Protein AF-A0A4Y2VRK3-F1 (afdb_monomer)

Sequence (175 aa):
MAEDDFSAFPIIKSNKNLFRDIAHLWFTGWPDVGVPKDPSSLITFVQQCRPFINCNSGPSVVHCSTGTGRTGVFLALDICMREYDESRSIDILQVISQLRRDRGGAVQNKDQYILIHESWPYQRHMMRAIMPAITLSPRLPKESRSLEDRYTEEARKNWYGVHLAKITADVQPSS

Nearest PDB structures (foldseek):
  1rpm-assembly2_B  TM=9.066E-01  e=6.951E-08  Homo sapiens
  3qcc-assembly1_A  TM=9.555E-01  e=3.511E-07  Homo sapiens
  2hy3-assembly2_B  TM=9.675E-01  e=1.166E-06  Homo sapiens
  5awx-assembly1_A  TM=9.122E-01  e=8.635E-07  Homo sapiens
  3qce-assembly1_A  TM=9.092E-01  e=2.866E-06  Homo sapiens

Organism: Araneus ventricosus (NCBI:txid182803)

pLDDT: mean 71.61, std 23.19, range [27.88, 97.0]

Mean predicted aligned error: 13.83 Å

Structure (mmCIF, N/CA/C/O backbone):
data_AF-A0A4Y2VRK3-F1
#
_entry.id   AF-A0A4Y2VRK3-F1
#
loop_
_atom_site.group_PDB
_atom_site.id
_atom_site.type_symbol
_atom_site.label_atom_id
_atom_site.label_alt_id
_atom_site.label_comp_id
_atom_site.label_asym_id
_atom_site.label_entity_id
_atom_site.label_seq_id
_atom_site.pdbx_PDB_ins_code
_atom_site.Cartn_x
_atom_site.Cartn_y
_atom_site.Cartn_z
_atom_site.occupancy
_atom_site.B_iso_or_equiv
_atom_site.auth_seq_id
_atom_site.auth_comp_id
_atom_site.auth_asym_id
_atom_site.auth_atom_id
_atom_site.pdbx_PDB_model_num
ATOM 1 N N . MET A 1 1 ? 21.483 2.368 11.659 1.00 27.88 1 MET A N 1
ATOM 2 C CA . MET A 1 1 ? 20.637 3.339 12.375 1.00 27.88 1 MET A CA 1
ATOM 3 C C . MET A 1 1 ? 19.638 3.832 11.349 1.00 27.88 1 MET A C 1
ATOM 5 O O . MET A 1 1 ? 20.045 4.559 10.458 1.00 27.88 1 MET A O 1
ATOM 9 N N . ALA A 1 2 ? 18.4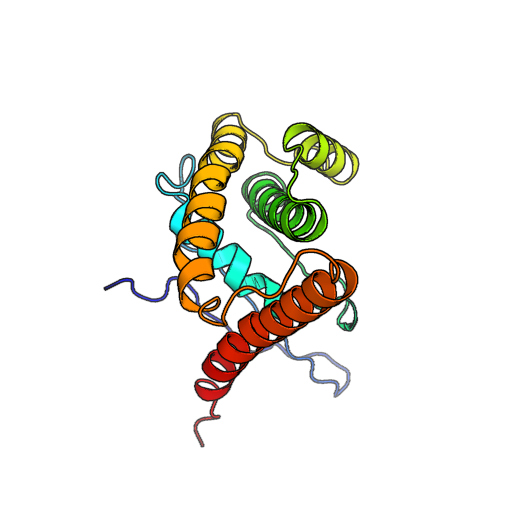26 3.279 11.351 1.00 34.94 2 ALA A N 1
ATOM 10 C CA . ALA A 1 2 ? 17.344 3.761 10.499 1.00 34.94 2 ALA A CA 1
ATOM 11 C C . ALA A 1 2 ? 16.660 4.866 11.301 1.00 34.94 2 ALA A C 1
ATOM 13 O O . ALA A 1 2 ? 16.086 4.571 12.346 1.00 34.94 2 ALA A O 1
ATOM 14 N N . GLU A 1 3 ? 16.864 6.118 10.901 1.00 38.72 3 GLU A N 1
ATOM 15 C CA . GLU A 1 3 ? 16.094 7.231 11.450 1.00 38.72 3 GLU A CA 1
ATOM 16 C C . GLU A 1 3 ? 14.633 7.052 11.025 1.00 38.72 3 GLU A C 1
ATOM 18 O O . GLU A 1 3 ? 14.354 6.656 9.891 1.00 38.72 3 GLU A O 1
ATOM 23 N N . ASP A 1 4 ? 13.718 7.253 11.970 1.00 42.69 4 ASP A N 1
ATOM 24 C CA . ASP A 1 4 ? 12.281 7.086 11.788 1.00 42.69 4 ASP A CA 1
ATOM 25 C C . ASP A 1 4 ? 11.761 8.009 10.673 1.00 42.69 4 ASP A C 1
ATOM 27 O O . ASP A 1 4 ? 11.663 9.224 10.829 1.00 42.69 4 ASP A O 1
ATOM 31 N N . ASP A 1 5 ? 11.412 7.416 9.530 1.00 46.41 5 ASP A N 1
ATOM 32 C CA . ASP A 1 5 ? 11.085 8.105 8.270 1.00 46.41 5 ASP A CA 1
ATOM 33 C C . ASP A 1 5 ? 9.647 8.685 8.242 1.00 46.41 5 ASP A C 1
ATOM 35 O O . ASP A 1 5 ? 9.023 8.809 7.187 1.00 46.41 5 ASP A O 1
ATOM 39 N N . PHE A 1 6 ? 9.063 8.995 9.408 1.00 47.44 6 PHE A N 1
ATOM 40 C CA . PHE A 1 6 ? 7.641 9.336 9.531 1.00 47.44 6 PHE A CA 1
ATOM 41 C C . PHE A 1 6 ? 7.393 10.441 10.553 1.00 47.44 6 PHE A C 1
ATOM 43 O O . PHE A 1 6 ? 7.769 10.342 11.716 1.00 47.44 6 PHE A O 1
ATOM 50 N N . SER A 1 7 ? 6.684 11.490 10.134 1.00 47.94 7 SER A N 1
ATOM 51 C CA . SER A 1 7 ? 6.206 12.550 11.028 1.00 47.94 7 SER A CA 1
ATOM 52 C C . SER A 1 7 ? 4.699 12.421 11.249 1.00 47.94 7 SER A C 1
ATOM 54 O O . SER A 1 7 ? 3.928 12.488 10.290 1.00 47.94 7 SER A O 1
ATOM 56 N N . ALA A 1 8 ? 4.282 12.260 12.507 1.00 44.31 8 ALA A N 1
ATOM 57 C CA . ALA A 1 8 ? 2.886 12.331 12.930 1.00 44.31 8 ALA A CA 1
ATOM 58 C C . ALA A 1 8 ? 2.572 13.749 13.434 1.00 44.31 8 ALA A C 1
ATOM 60 O O . ALA A 1 8 ? 3.237 14.246 14.340 1.00 44.31 8 ALA A O 1
ATOM 61 N N . PHE A 1 9 ? 1.564 14.408 12.858 1.00 48.53 9 PHE A N 1
ATOM 62 C CA . PHE A 1 9 ? 1.168 15.769 13.243 1.00 48.53 9 PHE A CA 1
ATOM 63 C C . PHE A 1 9 ? -0.223 15.778 13.907 1.00 48.53 9 PHE A C 1
ATOM 65 O O . PHE A 1 9 ? -1.167 15.277 13.291 1.00 48.53 9 PHE A O 1
ATOM 72 N N . PRO A 1 10 ? -0.390 16.350 15.120 1.00 41.62 10 PRO A N 1
ATOM 73 C CA . PRO A 1 10 ? -1.701 16.538 15.747 1.00 41.62 10 PRO A CA 1
ATOM 74 C C . PRO A 1 10 ? -2.505 17.725 15.154 1.00 41.62 10 PRO A C 1
ATOM 76 O O . PRO A 1 10 ? -1.988 18.569 14.428 1.00 41.62 10 PRO A O 1
ATOM 79 N N . ILE A 1 11 ? -3.810 17.743 15.448 1.00 56.50 11 ILE A N 1
ATOM 80 C CA . ILE A 1 11 ? -4.953 18.160 14.602 1.00 56.50 11 ILE A CA 1
ATOM 81 C C . ILE A 1 11 ? -5.247 19.671 14.452 1.00 56.50 11 ILE A C 1
ATOM 83 O O . ILE A 1 11 ? -5.015 20.475 15.350 1.00 56.50 11 ILE A O 1
ATOM 87 N N . ILE A 1 12 ? -5.915 20.012 13.331 1.00 53.81 12 ILE A N 1
ATOM 88 C CA . ILE A 1 12 ? -6.544 21.302 12.970 1.00 53.81 12 ILE A CA 1
ATOM 89 C C . ILE A 1 12 ? -8.050 21.370 13.356 1.00 53.81 12 ILE A C 1
ATOM 91 O O . ILE A 1 12 ? -8.825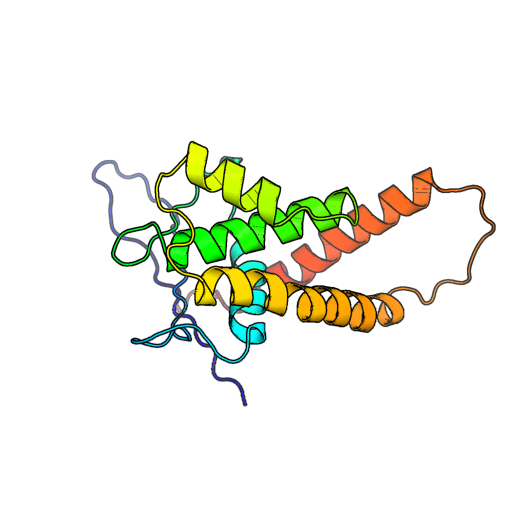 20.438 13.148 1.00 53.81 12 ILE A O 1
ATOM 95 N N . LYS A 1 13 ? -8.466 22.533 13.880 1.00 44.94 13 LYS A N 1
ATOM 96 C CA . LYS A 1 13 ? -9.767 22.898 14.496 1.00 44.94 13 LYS A CA 1
ATOM 97 C C . LYS A 1 13 ? -11.014 22.749 13.589 1.00 44.94 13 LYS A C 1
ATOM 99 O O . LYS A 1 13 ? -10.977 23.110 12.417 1.00 44.94 13 LYS A O 1
ATOM 104 N N . SER A 1 14 ? -12.161 22.348 14.167 1.00 46.50 14 SER A N 1
ATOM 105 C CA . SER A 1 14 ? -13.499 22.354 13.528 1.00 46.50 14 SER A CA 1
ATOM 106 C C . SER A 1 14 ? -14.495 23.265 14.271 1.00 46.50 14 SER A C 1
ATOM 108 O O . SER A 1 14 ? -14.465 23.366 15.496 1.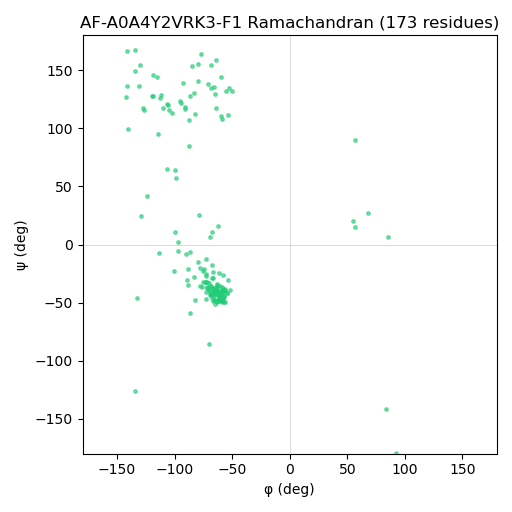00 46.50 14 SER A O 1
ATOM 110 N N . ASN A 1 15 ? -15.408 23.909 13.532 1.00 52.22 15 ASN A N 1
ATOM 111 C CA . ASN A 1 15 ? -16.310 25.000 13.959 1.00 52.22 15 ASN A CA 1
ATOM 112 C C . ASN A 1 15 ? -17.412 24.636 14.993 1.00 52.22 15 ASN A C 1
ATOM 114 O O . ASN A 1 15 ? -18.325 25.429 15.204 1.00 52.22 15 ASN A O 1
ATOM 118 N N . LYS A 1 16 ? -17.390 23.451 15.626 1.00 56.62 16 LYS A N 1
ATOM 119 C CA . LYS A 1 16 ? -18.508 22.949 16.463 1.00 56.62 16 LYS A CA 1
ATOM 120 C C . LYS A 1 16 ? -18.142 22.447 17.875 1.00 56.62 16 LYS A C 1
ATOM 122 O O . LYS A 1 16 ? -18.877 21.631 18.412 1.00 56.62 16 LYS A O 1
ATOM 127 N N . ASN A 1 17 ? -17.044 22.893 18.496 1.00 56.16 17 ASN A N 1
ATOM 128 C CA . ASN A 1 17 ? -16.586 22.380 19.813 1.00 56.16 17 ASN A CA 1
ATOM 129 C C . ASN A 1 17 ? -16.354 20.849 19.870 1.00 56.16 17 ASN A C 1
ATOM 131 O O . ASN A 1 17 ? -16.218 20.279 20.948 1.00 56.16 17 ASN A O 1
ATOM 135 N N . LEU A 1 18 ? -16.277 20.176 18.717 1.00 65.81 18 LEU A N 1
ATOM 136 C CA . LEU A 1 18 ? -15.949 18.757 18.616 1.00 65.81 18 LEU A CA 1
ATOM 137 C C . LEU A 1 18 ? -14.492 18.628 18.182 1.00 65.81 18 LEU A C 1
ATOM 139 O O . LEU A 1 18 ? -14.134 19.000 17.060 1.00 65.81 18 LEU A O 1
ATOM 143 N N . PHE A 1 19 ? -13.668 18.108 19.084 1.00 66.25 19 PHE A N 1
ATOM 144 C CA . PHE A 1 19 ? -12.305 17.686 18.790 1.00 66.25 19 PHE A CA 1
ATOM 145 C C . PHE A 1 19 ? -12.353 16.309 18.128 1.00 66.25 19 PHE A C 1
ATOM 147 O O . PHE A 1 19 ? -13.182 15.468 18.482 1.00 66.25 19 PHE A O 1
ATOM 154 N N . ARG A 1 20 ? -11.500 16.091 17.130 1.00 74.25 20 ARG A N 1
ATOM 155 C CA . ARG A 1 20 ? -11.292 14.773 16.530 1.00 74.25 20 ARG A CA 1
ATOM 156 C C . ARG A 1 20 ? -9.813 14.516 16.457 1.00 74.25 20 ARG A C 1
ATOM 158 O O . ARG A 1 20 ? -9.096 15.402 16.013 1.00 74.25 20 ARG A O 1
ATOM 165 N N . ASP A 1 21 ? -9.402 13.313 16.816 1.00 75.31 21 ASP A N 1
ATOM 166 C CA . ASP A 1 21 ? -8.018 12.916 16.645 1.00 75.31 21 ASP A CA 1
ATOM 167 C C . ASP A 1 21 ? -7.770 12.434 15.213 1.00 75.31 21 ASP A C 1
ATOM 169 O O . ASP A 1 21 ? -8.547 11.657 14.658 1.00 75.31 21 ASP A O 1
ATOM 173 N N . ILE A 1 22 ? -6.718 12.955 14.583 1.00 80.69 22 ILE A N 1
ATOM 174 C CA . ILE A 1 22 ? -6.317 12.659 13.208 1.00 80.69 22 ILE A CA 1
ATOM 175 C C . ILE A 1 22 ? -4.854 12.246 13.264 1.00 80.69 22 ILE A C 1
ATOM 177 O O . ILE A 1 22 ? -3.995 13.044 13.629 1.00 80.69 22 ILE A O 1
ATOM 181 N N . ALA A 1 23 ? -4.584 11.005 12.871 1.00 84.44 23 ALA A N 1
ATOM 182 C CA . ALA A 1 23 ? -3.234 10.529 12.625 1.00 84.44 23 ALA A CA 1
ATOM 183 C C . ALA A 1 23 ? -2.895 10.763 11.149 1.00 84.44 23 ALA A C 1
ATOM 185 O O . ALA A 1 23 ? -3.538 10.201 10.261 1.00 84.44 23 ALA A O 1
ATOM 186 N N . HIS A 1 24 ? -1.895 11.602 10.887 1.00 87.44 24 HIS A N 1
ATOM 187 C CA . HIS A 1 24 ? -1.344 11.796 9.550 1.00 87.44 24 HIS A CA 1
ATOM 188 C C . HIS A 1 24 ? 0.004 11.086 9.460 1.00 87.44 24 HIS A C 1
ATOM 190 O O . HIS A 1 24 ? 0.933 11.453 10.172 1.00 87.44 24 HIS A O 1
ATOM 196 N N . LEU A 1 25 ? 0.093 10.067 8.605 1.00 89.94 25 LEU A N 1
ATOM 197 C CA . LEU A 1 25 ? 1.305 9.282 8.395 1.00 89.94 25 LEU A CA 1
ATOM 198 C C . LEU A 1 25 ? 1.844 9.567 6.994 1.00 89.94 25 LEU A C 1
ATOM 200 O O . LEU A 1 25 ? 1.109 9.459 6.012 1.00 89.94 25 LEU A O 1
ATOM 204 N N . TRP A 1 26 ? 3.127 9.913 6.896 1.00 92.06 26 TRP A N 1
ATOM 205 C CA . TRP A 1 26 ? 3.747 10.325 5.638 1.00 92.06 26 TRP A CA 1
ATOM 206 C C . TRP A 1 26 ? 4.998 9.509 5.323 1.00 92.06 26 TRP A C 1
ATOM 208 O O . TRP A 1 26 ? 5.990 9.621 6.027 1.00 92.06 26 TRP A O 1
ATOM 218 N N . PHE A 1 27 ? 4.957 8.741 4.231 1.00 93.38 27 PHE A N 1
ATOM 219 C CA . PHE A 1 27 ? 6.116 8.021 3.703 1.00 93.38 27 PHE A CA 1
ATOM 220 C C . PHE A 1 27 ? 7.007 8.921 2.842 1.00 93.38 27 PHE A C 1
ATOM 222 O O . PHE A 1 27 ? 6.625 9.328 1.739 1.00 93.38 27 PHE A O 1
ATOM 229 N N . THR A 1 28 ? 8.205 9.194 3.349 1.00 91.81 28 THR A N 1
ATOM 230 C CA . THR A 1 28 ? 9.268 10.007 2.732 1.00 91.81 28 THR A CA 1
ATOM 231 C C . THR A 1 28 ? 10.204 9.191 1.841 1.00 91.81 28 THR A C 1
ATOM 233 O O . THR A 1 28 ? 10.796 9.741 0.917 1.00 91.81 28 THR A O 1
ATOM 236 N N . GLY A 1 29 ? 10.274 7.869 2.029 1.00 90.62 29 GLY A N 1
ATOM 237 C CA . GLY A 1 29 ? 11.156 6.969 1.276 1.00 90.62 29 GLY A CA 1
ATOM 238 C C . GLY A 1 29 ? 10.802 6.756 -0.206 1.00 90.62 29 GLY A C 1
ATOM 239 O O . GLY A 1 29 ? 11.401 5.902 -0.863 1.00 90.62 29 GLY A O 1
ATOM 240 N N . TRP A 1 30 ? 9.822 7.484 -0.759 1.00 93.25 30 TRP A N 1
ATOM 241 C CA . TRP A 1 30 ? 9.459 7.386 -2.176 1.00 93.25 30 TRP A CA 1
ATOM 242 C C . TRP A 1 30 ? 10.255 8.392 -3.025 1.00 93.25 30 TRP A C 1
ATOM 244 O O . TRP A 1 30 ? 10.049 9.594 -2.862 1.00 93.25 30 TRP A O 1
ATOM 254 N N . PRO A 1 31 ? 11.080 7.949 -3.996 1.00 92.56 31 PRO A N 1
ATOM 255 C CA . PRO A 1 31 ? 11.897 8.854 -4.805 1.00 92.56 31 PRO A CA 1
ATOM 256 C C . PRO A 1 31 ? 11.065 9.735 -5.751 1.00 92.56 31 PRO A C 1
ATOM 258 O O . PRO A 1 31 ? 9.985 9.353 -6.210 1.00 92.56 31 PRO A O 1
ATOM 261 N N . ASP A 1 32 ? 11.595 10.899 -6.126 1.00 85.44 32 ASP A N 1
ATOM 262 C CA . ASP A 1 32 ? 10.927 11.798 -7.081 1.00 85.44 32 ASP A CA 1
ATOM 263 C C . ASP A 1 32 ? 10.674 11.129 -8.437 1.00 85.44 32 ASP A C 1
ATOM 265 O O . ASP A 1 32 ? 9.617 11.314 -9.044 1.00 85.44 32 ASP A O 1
ATOM 269 N N . VAL A 1 33 ? 11.614 10.284 -8.873 1.00 86.69 33 VAL A N 1
ATOM 270 C CA . VAL A 1 33 ? 11.535 9.523 -10.121 1.00 86.69 33 VAL A CA 1
ATOM 271 C C . VAL A 1 33 ? 11.552 8.025 -9.822 1.00 86.69 33 VAL A C 1
ATOM 273 O O . VAL A 1 33 ? 12.449 7.520 -9.152 1.00 86.69 33 VAL A O 1
ATOM 276 N N . GLY A 1 34 ? 10.571 7.304 -10.369 1.00 91.19 34 GLY A N 1
ATOM 277 C CA . GLY A 1 34 ? 10.488 5.846 -10.284 1.00 91.19 34 GLY A CA 1
ATOM 278 C C . GLY A 1 34 ? 9.855 5.325 -8.990 1.00 91.19 34 GLY A C 1
ATOM 279 O O . GLY A 1 34 ? 8.846 5.852 -8.501 1.00 91.19 34 GLY A O 1
ATOM 280 N N . VAL A 1 35 ? 10.420 4.230 -8.482 1.00 94.12 35 VAL A N 1
ATOM 281 C CA . VAL A 1 35 ? 9.938 3.476 -7.318 1.00 94.12 35 VAL A CA 1
ATOM 282 C C . VAL A 1 35 ? 11.076 3.223 -6.319 1.00 94.12 35 VAL A C 1
ATOM 284 O O . VAL A 1 35 ? 12.240 3.216 -6.732 1.00 94.12 35 VAL A O 1
ATOM 287 N N . PRO A 1 36 ? 10.779 3.026 -5.019 1.00 92.44 36 PRO A N 1
ATOM 288 C CA . PRO A 1 36 ? 11.779 2.583 -4.048 1.00 92.44 36 PRO A CA 1
ATOM 289 C C . PRO A 1 36 ? 12.497 1.313 -4.523 1.00 92.44 36 PRO A C 1
ATOM 291 O O . PRO A 1 36 ? 11.849 0.382 -4.992 1.00 92.44 36 PRO A O 1
ATOM 294 N N . LYS A 1 37 ? 13.831 1.278 -4.405 1.00 85.94 37 LYS A N 1
ATOM 295 C CA . LYS A 1 37 ? 14.639 0.103 -4.788 1.00 85.94 37 LYS A CA 1
ATOM 296 C C . LYS A 1 37 ? 14.512 -1.052 -3.798 1.00 85.94 37 LYS A C 1
ATOM 298 O O . LYS A 1 37 ? 14.647 -2.203 -4.187 1.00 85.94 37 LYS A O 1
ATOM 303 N N . ASP A 1 38 ? 14.317 -0.724 -2.526 1.00 86.38 38 ASP A N 1
ATOM 304 C CA . ASP A 1 38 ? 14.085 -1.692 -1.463 1.00 86.38 38 ASP A CA 1
ATOM 305 C C . ASP A 1 38 ? 12.623 -1.576 -1.007 1.00 86.38 38 ASP A C 1
ATOM 307 O O . ASP A 1 38 ? 12.227 -0.512 -0.519 1.00 86.38 38 ASP A O 1
ATOM 311 N N . PRO A 1 39 ? 11.800 -2.628 -1.164 1.00 89.69 39 PRO A N 1
ATOM 312 C CA . PRO A 1 39 ? 10.407 -2.598 -0.731 1.00 89.69 39 PRO A CA 1
ATOM 313 C C . PRO A 1 39 ? 10.256 -2.655 0.797 1.00 89.69 39 PRO A C 1
ATOM 315 O O . PRO A 1 39 ? 9.164 -2.400 1.304 1.00 89.69 39 PRO A O 1
ATOM 318 N N . SER A 1 40 ? 11.316 -2.975 1.550 1.00 88.50 40 SER A N 1
ATOM 319 C CA . SER A 1 40 ? 11.246 -3.227 2.998 1.00 88.50 40 SER A CA 1
ATOM 320 C C . SER A 1 40 ? 10.716 -2.036 3.801 1.00 88.50 40 SER A C 1
ATOM 322 O O . SER A 1 40 ? 9.883 -2.217 4.694 1.00 88.50 40 SER A O 1
ATOM 324 N N . SER A 1 41 ? 11.144 -0.813 3.475 1.00 90.06 41 SER A N 1
ATOM 325 C CA . SER A 1 41 ? 10.668 0.404 4.149 1.00 90.06 41 SER A CA 1
ATOM 326 C C . SER A 1 41 ? 9.186 0.667 3.870 1.00 90.06 41 SER A C 1
ATOM 328 O O . SER A 1 41 ? 8.433 0.991 4.786 1.00 90.06 41 SER A O 1
ATOM 330 N N . LEU A 1 42 ? 8.737 0.444 2.631 1.00 92.06 42 LEU A N 1
ATOM 331 C CA . LEU A 1 42 ? 7.335 0.596 2.241 1.00 92.06 42 LEU A CA 1
ATOM 332 C C . LEU A 1 42 ? 6.442 -0.462 2.905 1.00 92.06 42 LEU A C 1
ATOM 334 O O . LEU A 1 42 ? 5.357 -0.140 3.381 1.00 92.06 42 LEU A O 1
ATOM 338 N N . ILE A 1 43 ? 6.898 -1.715 2.975 1.00 91.44 43 ILE A N 1
ATOM 339 C CA . ILE A 1 43 ? 6.196 -2.794 3.685 1.00 91.44 43 ILE A CA 1
ATOM 340 C C . ILE A 1 43 ? 6.048 -2.446 5.166 1.00 91.44 43 ILE A C 1
ATOM 342 O O . ILE A 1 43 ? 4.953 -2.551 5.717 1.00 91.44 43 ILE A O 1
ATOM 346 N N . THR A 1 44 ? 7.140 -2.011 5.797 1.00 89.25 44 THR A N 1
ATOM 347 C CA . THR A 1 44 ? 7.150 -1.610 7.209 1.00 89.25 44 THR A CA 1
ATOM 348 C C . THR A 1 44 ? 6.175 -0.461 7.449 1.00 89.25 44 THR A C 1
ATOM 350 O O . THR A 1 44 ? 5.363 -0.533 8.369 1.00 89.25 44 THR A O 1
ATOM 353 N N . PHE A 1 45 ? 6.167 0.540 6.567 1.00 91.81 45 PHE A N 1
ATOM 354 C CA . PHE A 1 45 ? 5.215 1.643 6.628 1.00 91.81 45 PHE A CA 1
ATOM 355 C C . PHE A 1 45 ? 3.760 1.171 6.554 1.00 91.81 45 PHE A C 1
ATOM 357 O O . PHE A 1 45 ? 2.946 1.538 7.398 1.00 91.81 45 PHE A O 1
ATOM 364 N N . VAL A 1 46 ? 3.423 0.312 5.584 1.00 92.88 46 VAL A N 1
ATOM 365 C CA . VAL A 1 46 ? 2.065 -0.243 5.451 1.00 92.88 46 VAL A CA 1
ATOM 366 C C . VAL A 1 46 ? 1.653 -0.959 6.740 1.00 92.88 46 VAL A C 1
ATOM 368 O O . VAL A 1 46 ? 0.549 -0.741 7.237 1.00 92.88 46 VAL A O 1
ATOM 371 N N . GLN A 1 47 ? 2.543 -1.761 7.328 1.00 89.56 47 GLN A N 1
ATOM 372 C CA . GLN A 1 47 ? 2.283 -2.442 8.599 1.00 89.56 47 GLN A CA 1
ATOM 373 C C . GLN A 1 47 ? 2.056 -1.460 9.756 1.00 89.56 47 GLN A C 1
ATOM 375 O O . GLN A 1 47 ? 1.143 -1.672 10.554 1.00 89.56 47 GLN A O 1
ATOM 380 N N . GLN A 1 48 ? 2.831 -0.376 9.826 1.00 87.19 48 GLN A N 1
ATOM 381 C CA . GLN A 1 48 ? 2.673 0.685 10.825 1.00 87.19 48 GLN A CA 1
ATOM 382 C C . GLN A 1 48 ? 1.373 1.481 10.649 1.00 87.19 48 GLN A C 1
ATOM 384 O O . GLN A 1 48 ? 0.823 1.960 11.637 1.00 87.19 48 GLN A O 1
ATOM 389 N N . CYS A 1 49 ? 0.839 1.598 9.429 1.00 90.62 49 CYS A N 1
ATOM 390 C CA . CYS A 1 49 ? -0.449 2.249 9.186 1.00 90.62 49 CYS A CA 1
ATOM 391 C C . CYS A 1 49 ? -1.647 1.413 9.661 1.00 90.62 49 CYS A C 1
ATOM 393 O O . CYS A 1 49 ? -2.653 1.990 10.072 1.00 90.62 49 CYS A O 1
ATOM 395 N N . ARG A 1 50 ? -1.573 0.073 9.617 1.00 88.06 50 ARG A N 1
ATOM 396 C CA . ARG A 1 50 ? -2.723 -0.822 9.884 1.00 88.06 50 ARG A CA 1
ATOM 397 C C . ARG A 1 50 ? -3.425 -0.580 11.233 1.00 88.06 50 ARG A C 1
ATOM 399 O O . ARG A 1 50 ? -4.653 -0.547 11.217 1.00 88.06 50 ARG A O 1
ATOM 406 N N . PRO A 1 51 ? 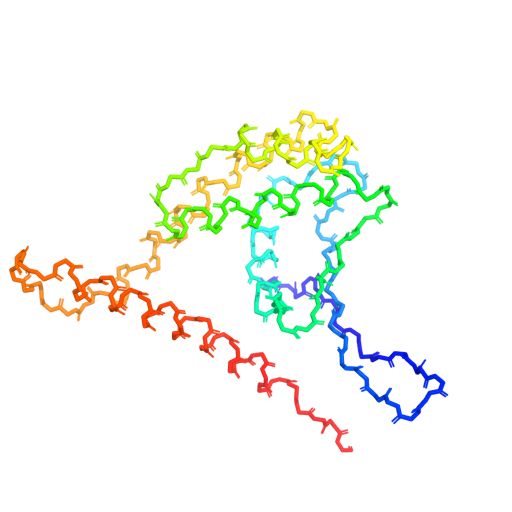-2.733 -0.346 12.368 1.00 84.81 51 PRO A N 1
ATOM 407 C CA . PRO A 1 51 ? -3.386 -0.025 13.642 1.00 84.81 51 PRO A CA 1
ATOM 408 C C . PRO A 1 51 ? -4.281 1.224 13.604 1.00 84.81 51 PRO A C 1
ATOM 410 O O . PRO A 1 51 ? -5.228 1.320 14.379 1.00 84.81 51 PRO A O 1
ATOM 413 N N . PHE A 1 52 ? -4.003 2.167 12.699 1.00 84.06 52 PHE A N 1
ATOM 414 C CA . PHE A 1 52 ? -4.773 3.403 12.535 1.00 84.06 52 PHE A CA 1
ATOM 415 C C . PHE A 1 52 ? -5.929 3.263 11.532 1.00 84.06 52 PHE A C 1
ATOM 417 O O . PHE A 1 52 ? -6.761 4.164 11.416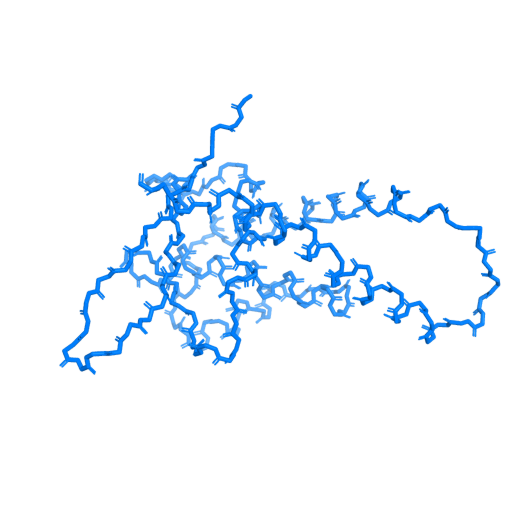 1.00 84.06 52 PHE A O 1
ATOM 424 N N . ILE A 1 53 ? -6.013 2.141 10.810 1.00 83.56 53 ILE A N 1
ATOM 425 C CA . ILE A 1 53 ? -7.097 1.861 9.866 1.00 83.56 53 ILE A CA 1
ATOM 426 C C . ILE A 1 53 ? -8.240 1.187 10.634 1.00 83.56 53 ILE A C 1
ATOM 428 O O . ILE A 1 53 ? -8.347 -0.036 10.696 1.00 83.56 53 ILE A O 1
ATOM 432 N N . ASN A 1 54 ? -9.095 2.008 11.247 1.00 74.75 54 ASN A N 1
ATOM 433 C CA . ASN A 1 54 ? -10.245 1.557 12.029 1.00 74.75 54 ASN A CA 1
ATOM 434 C C . ASN A 1 54 ? -11.559 1.789 11.271 1.00 74.75 54 ASN A C 1
ATOM 436 O O . ASN A 1 54 ? -11.930 2.930 10.999 1.00 74.75 54 ASN A O 1
ATOM 440 N N . CYS A 1 55 ? -12.312 0.718 11.004 1.00 65.12 55 CYS A N 1
ATOM 441 C CA . CYS A 1 55 ? -13.625 0.802 10.358 1.00 65.12 55 CYS A CA 1
ATOM 442 C C . CYS A 1 55 ? -14.658 1.609 11.167 1.00 65.12 55 CYS A C 1
ATOM 444 O O . CYS A 1 55 ? -15.567 2.195 10.580 1.00 65.12 55 CYS A O 1
ATOM 446 N N . ASN A 1 56 ? -14.492 1.714 12.489 1.00 73.25 56 ASN A N 1
ATOM 447 C CA . ASN A 1 56 ? -15.398 2.454 13.370 1.00 73.25 56 ASN A CA 1
ATOM 448 C C . ASN A 1 56 ? -15.156 3.973 13.348 1.00 73.25 56 ASN A C 1
ATOM 450 O O . ASN A 1 56 ? -16.006 4.733 13.808 1.00 73.25 56 ASN A O 1
ATOM 454 N N . SER A 1 57 ? -14.015 4.427 12.820 1.00 76.25 57 SER A N 1
ATOM 455 C CA . SER A 1 57 ? -13.634 5.847 12.761 1.00 76.25 57 SER A CA 1
ATOM 456 C C . SER A 1 57 ? -13.944 6.500 11.406 1.00 76.25 57 SER A C 1
ATOM 458 O O . SER A 1 57 ? -13.673 7.686 11.217 1.00 76.25 57 SER A O 1
ATOM 460 N N . GLY A 1 58 ? -14.549 5.749 10.479 1.00 83.06 58 GLY A N 1
ATOM 461 C CA . GLY A 1 58 ? -14.784 6.164 9.097 1.00 83.06 58 GLY A CA 1
ATOM 462 C C . GLY A 1 58 ? -13.659 5.733 8.144 1.00 83.06 58 GLY A C 1
ATOM 463 O O . GLY A 1 58 ? -12.710 5.067 8.555 1.00 83.06 58 GLY A O 1
ATOM 464 N N . PRO A 1 59 ? -13.766 6.066 6.846 1.00 87.69 59 PRO A N 1
ATOM 465 C CA . PRO A 1 59 ? -12.775 5.664 5.853 1.00 87.69 59 PRO A CA 1
ATOM 466 C C . PRO A 1 59 ? -11.435 6.384 6.063 1.00 87.69 59 PRO A C 1
ATOM 468 O O . PRO A 1 59 ? -11.393 7.605 6.219 1.00 87.69 59 PRO A O 1
ATOM 471 N N . SER A 1 60 ? -10.331 5.637 6.001 1.00 90.38 60 SER A N 1
ATOM 472 C CA . SER A 1 60 ? -8.980 6.208 5.986 1.00 90.38 60 SER A CA 1
ATOM 473 C C . SER A 1 60 ? -8.698 6.911 4.657 1.00 90.38 60 SER A C 1
ATOM 475 O O . SER A 1 60 ? -9.020 6.396 3.585 1.00 90.38 60 SER A O 1
ATOM 477 N N . VAL A 1 61 ? -8.061 8.080 4.723 1.00 92.19 61 VAL A N 1
ATOM 478 C CA . VAL A 1 61 ? -7.666 8.847 3.536 1.00 92.19 61 VAL A CA 1
ATOM 479 C C . VAL A 1 61 ? -6.226 8.508 3.173 1.00 92.19 61 VAL A C 1
ATOM 481 O O . VAL A 1 61 ? -5.317 8.723 3.967 1.00 92.19 61 VAL A O 1
ATOM 484 N N . VAL A 1 62 ? -6.016 8.015 1.951 1.00 94.75 62 VAL A N 1
ATOM 485 C CA . VAL A 1 62 ? -4.687 7.770 1.377 1.00 94.75 62 VAL A CA 1
ATOM 486 C C . VAL A 1 62 ? -4.547 8.626 0.127 1.00 94.75 62 VAL A C 1
ATOM 488 O O . VAL A 1 62 ? -5.395 8.569 -0.763 1.00 94.75 62 VAL A O 1
ATOM 491 N N . HIS A 1 63 ? -3.472 9.404 0.024 1.00 95.06 63 HIS A N 1
ATOM 492 C CA . HIS A 1 63 ? -3.234 10.248 -1.143 1.00 95.06 63 HIS A CA 1
ATOM 493 C C . HIS A 1 63 ? -1.756 10.292 -1.540 1.00 95.06 63 HIS A C 1
ATOM 495 O O . HIS A 1 63 ? -0.869 9.859 -0.812 1.00 95.06 63 HIS A O 1
ATOM 501 N N . CYS A 1 64 ? -1.509 10.798 -2.744 1.00 91.44 64 CYS A N 1
ATOM 502 C CA . CYS A 1 64 ? -0.188 11.208 -3.202 1.00 91.44 64 CYS A CA 1
ATOM 503 C C . CYS A 1 64 ? -0.328 12.581 -3.874 1.00 91.44 64 CYS A C 1
ATOM 505 O O . CYS A 1 64 ? -0.903 13.479 -3.266 1.00 91.44 64 CYS A O 1
ATOM 507 N N . SER A 1 65 ? 0.128 12.737 -5.119 1.00 89.81 65 SER A N 1
ATOM 508 C CA . SER A 1 65 ? -0.168 13.916 -5.942 1.00 89.81 65 SER A CA 1
ATOM 509 C C . SER A 1 65 ? -1.497 13.751 -6.695 1.00 89.81 65 SER A C 1
ATOM 511 O O . SER A 1 65 ? -2.443 14.494 -6.464 1.00 89.81 65 SER A O 1
ATOM 513 N N . THR A 1 66 ? -1.616 12.717 -7.534 1.00 87.69 66 THR A N 1
ATOM 514 C CA . THR A 1 66 ? -2.826 12.446 -8.340 1.00 87.69 66 THR A CA 1
ATOM 515 C C . THR A 1 66 ? -3.769 11.415 -7.711 1.00 87.69 66 THR A C 1
ATOM 517 O O . THR A 1 66 ? -4.847 11.143 -8.244 1.00 87.69 66 THR A O 1
ATOM 520 N N . GLY A 1 67 ? -3.359 10.794 -6.601 1.00 90.62 67 GLY A N 1
ATOM 521 C CA . GLY A 1 67 ? -4.158 9.812 -5.863 1.00 90.62 67 GLY A CA 1
ATOM 522 C C . GLY A 1 67 ? -4.394 8.490 -6.603 1.00 90.62 67 GLY A C 1
ATOM 523 O O . GLY A 1 67 ? -5.424 7.857 -6.392 1.00 90.62 67 GLY A O 1
ATOM 524 N N . THR A 1 68 ? -3.495 8.087 -7.509 1.00 93.44 68 THR A N 1
ATOM 525 C CA . THR A 1 68 ? -3.668 6.867 -8.333 1.00 93.44 68 THR A CA 1
ATOM 526 C C . THR A 1 68 ? -2.424 5.974 -8.381 1.00 93.44 68 THR A C 1
ATOM 528 O O . THR A 1 68 ? -2.535 4.771 -8.158 1.00 93.44 68 THR A O 1
ATOM 531 N N . GLY A 1 69 ? -1.229 6.537 -8.598 1.00 94.12 69 GLY A N 1
ATOM 532 C CA . GLY A 1 69 ? 0.032 5.779 -8.657 1.00 94.12 69 GLY A CA 1
ATOM 533 C C . GLY A 1 69 ? 0.475 5.219 -7.301 1.00 94.12 69 GLY A C 1
ATOM 534 O O . GLY A 1 69 ? 0.151 4.086 -6.954 1.00 94.12 69 GLY A O 1
ATOM 535 N N . ARG A 1 70 ? 1.194 6.032 -6.508 1.00 95.81 70 ARG A N 1
ATOM 536 C CA . ARG A 1 70 ? 1.709 5.647 -5.172 1.00 95.81 70 ARG A CA 1
ATOM 537 C C . ARG A 1 70 ? 0.591 5.180 -4.229 1.00 95.81 70 ARG A C 1
ATOM 539 O O . ARG A 1 70 ? 0.739 4.181 -3.537 1.00 95.81 70 ARG A O 1
ATOM 546 N N . THR A 1 71 ? -0.555 5.863 -4.278 1.00 96.81 71 THR A N 1
ATOM 547 C CA . THR A 1 71 ? -1.776 5.481 -3.554 1.00 96.81 71 THR A CA 1
ATOM 548 C C . THR A 1 71 ? -2.247 4.078 -3.927 1.00 96.81 71 THR A C 1
ATOM 550 O O . THR A 1 71 ? -2.524 3.281 -3.041 1.00 96.81 71 THR A O 1
ATOM 553 N N . GLY A 1 72 ? -2.295 3.747 -5.222 1.00 96.81 72 GLY A N 1
ATOM 554 C CA . GLY A 1 72 ? -2.697 2.417 -5.675 1.00 96.81 72 GLY A CA 1
ATOM 555 C C . GLY A 1 72 ? -1.741 1.325 -5.202 1.00 96.81 72 GLY A C 1
ATOM 556 O O . GLY A 1 72 ? -2.196 0.251 -4.828 1.00 96.81 72 GLY A O 1
ATOM 557 N N . VAL A 1 73 ? -0.436 1.612 -5.153 1.00 97.00 73 VAL A N 1
ATOM 558 C CA . VAL A 1 73 ? 0.564 0.671 -4.626 1.00 97.00 73 VAL A CA 1
ATOM 559 C C . VAL A 1 73 ? 0.368 0.422 -3.133 1.00 97.00 73 VAL A C 1
ATOM 561 O O . VAL A 1 73 ? 0.323 -0.732 -2.719 1.00 97.00 73 VAL A O 1
ATOM 564 N N . PHE A 1 74 ? 0.195 1.480 -2.337 1.00 96.44 74 PHE A N 1
ATOM 565 C CA . PHE A 1 74 ? -0.088 1.350 -0.907 1.00 96.44 74 PHE A CA 1
ATOM 566 C C . PHE A 1 74 ? -1.343 0.502 -0.653 1.00 96.44 74 PHE A C 1
ATOM 568 O O . PHE A 1 74 ? -1.296 -0.456 0.115 1.00 96.44 74 PHE A O 1
ATOM 575 N N . LEU A 1 75 ? -2.447 0.816 -1.342 1.00 96.38 75 LEU A N 1
ATOM 576 C CA . LEU A 1 75 ? -3.710 0.086 -1.198 1.00 96.38 75 LEU A CA 1
ATOM 577 C C . LEU A 1 75 ? -3.576 -1.378 -1.628 1.00 96.38 75 LEU A C 1
ATOM 579 O O . LEU A 1 75 ? -4.070 -2.263 -0.937 1.00 96.38 75 LEU A O 1
ATOM 583 N N . ALA A 1 76 ? -2.889 -1.647 -2.742 1.00 96.38 76 ALA A N 1
ATOM 584 C CA . ALA A 1 76 ? -2.666 -3.009 -3.214 1.00 96.38 76 ALA A CA 1
ATOM 585 C C . ALA A 1 76 ? -1.876 -3.835 -2.194 1.00 96.38 76 ALA A C 1
ATOM 587 O O . ALA A 1 76 ? -2.259 -4.967 -1.914 1.00 96.38 76 ALA A O 1
ATOM 588 N N . LEU A 1 77 ? -0.813 -3.270 -1.611 1.00 95.25 77 LEU A N 1
ATOM 589 C CA . LEU A 1 77 ? -0.011 -3.948 -0.593 1.00 95.25 77 LEU A CA 1
ATOM 590 C C . LEU A 1 77 ? -0.828 -4.264 0.662 1.00 95.25 77 LEU A C 1
ATOM 592 O O . LEU A 1 77 ? -0.794 -5.401 1.126 1.00 95.25 77 LEU A O 1
ATOM 596 N N . ASP A 1 78 ? -1.588 -3.302 1.184 1.00 94.62 78 ASP A N 1
ATOM 597 C CA . ASP A 1 78 ? -2.439 -3.509 2.361 1.00 94.62 78 ASP A CA 1
ATOM 598 C C . ASP A 1 78 ? -3.513 -4.586 2.116 1.00 94.62 78 ASP A C 1
ATOM 600 O O . ASP A 1 78 ? -3.672 -5.491 2.937 1.00 94.62 78 ASP A O 1
ATOM 604 N N . ILE A 1 79 ? -4.189 -4.560 0.960 1.00 94.06 79 ILE A N 1
ATOM 605 C CA . ILE A 1 79 ? -5.173 -5.591 0.584 1.00 94.06 79 ILE A CA 1
ATOM 606 C C . ILE A 1 79 ? -4.503 -6.963 0.469 1.00 94.06 79 ILE A C 1
ATOM 608 O O . ILE A 1 79 ? -4.974 -7.918 1.080 1.00 94.06 79 ILE A O 1
ATOM 612 N N . CYS A 1 80 ? -3.375 -7.064 -0.239 1.00 93.06 80 CYS A N 1
ATOM 613 C CA . CYS A 1 80 ? -2.641 -8.324 -0.381 1.00 93.06 80 CYS A CA 1
ATOM 614 C C . CYS A 1 80 ? -2.202 -8.885 0.982 1.00 93.06 80 CYS A C 1
ATOM 616 O O . CYS A 1 80 ? -2.300 -10.086 1.226 1.00 93.06 80 CYS A O 1
ATOM 618 N N . MET A 1 81 ? -1.735 -8.029 1.897 1.00 90.38 81 MET A N 1
ATOM 619 C CA . MET A 1 81 ? -1.358 -8.456 3.247 1.00 90.38 81 MET A CA 1
ATOM 620 C C . MET A 1 81 ? -2.558 -9.005 4.029 1.00 90.38 81 MET A C 1
ATOM 622 O O . MET A 1 81 ? -2.410 -10.016 4.714 1.00 90.38 81 MET A O 1
ATOM 626 N N . ARG A 1 82 ? -3.741 -8.389 3.905 1.00 88.62 82 ARG A N 1
ATOM 627 C CA . ARG A 1 82 ? -4.985 -8.874 4.531 1.00 88.62 82 ARG A CA 1
ATOM 628 C C . ARG A 1 82 ? -5.452 -10.200 3.934 1.00 88.62 82 ARG A C 1
ATOM 630 O O . ARG A 1 82 ? -5.691 -11.141 4.684 1.00 88.62 82 ARG A O 1
ATOM 637 N N . GLU A 1 83 ? -5.498 -10.308 2.607 1.00 89.75 83 GLU A N 1
ATOM 638 C CA . GLU A 1 83 ? -5.884 -11.550 1.921 1.00 89.75 83 GLU A CA 1
ATOM 639 C C . GLU A 1 83 ? -4.968 -12.714 2.302 1.00 89.75 83 GLU A C 1
ATOM 641 O O . GLU A 1 83 ? -5.431 -13.836 2.522 1.00 89.75 83 GLU A O 1
ATOM 646 N N . TYR A 1 84 ? -3.667 -12.454 2.447 1.00 87.00 84 TYR A N 1
ATOM 647 C CA . TYR A 1 84 ? -2.736 -13.471 2.909 1.00 87.00 84 TYR A CA 1
ATOM 648 C C . TYR A 1 84 ? -2.910 -13.835 4.375 1.00 87.00 84 TYR A C 1
ATOM 650 O O . TYR A 1 84 ? -2.749 -15.005 4.734 1.00 87.00 84 TYR A O 1
ATOM 658 N N . ASP A 1 85 ? -3.196 -12.855 5.232 1.00 84.00 85 ASP A N 1
ATOM 659 C CA . ASP A 1 85 ? -3.495 -13.120 6.632 1.00 84.00 85 ASP A CA 1
ATOM 660 C C . ASP A 1 85 ? -4.697 -14.076 6.750 1.00 84.00 85 ASP A C 1
ATOM 662 O O . ASP A 1 85 ? -4.672 -14.999 7.567 1.00 84.00 85 ASP A O 1
ATOM 666 N N . GLU A 1 86 ? -5.703 -13.933 5.896 1.00 82.88 86 GLU A N 1
ATOM 667 C CA . GLU A 1 86 ? -6.912 -14.757 5.936 1.00 82.88 86 GLU A CA 1
ATOM 668 C C . GLU A 1 86 ? -6.746 -16.112 5.232 1.00 82.88 86 GLU A C 1
ATOM 670 O O . GLU A 1 86 ? -7.083 -17.153 5.792 1.00 82.88 86 GLU A O 1
ATOM 675 N N . SER A 1 87 ? -6.201 -16.126 4.014 1.00 85.75 87 SER A N 1
ATOM 676 C CA . SER A 1 87 ? -6.260 -17.293 3.117 1.00 85.75 87 SER A CA 1
ATOM 677 C C . SER A 1 87 ? -4.910 -17.959 2.840 1.00 85.75 87 SER A C 1
ATOM 679 O O . SER A 1 87 ? -4.859 -19.011 2.201 1.00 85.75 87 SER A O 1
ATOM 681 N N . ARG A 1 88 ? -3.798 -17.354 3.288 1.00 84.06 88 ARG A N 1
ATOM 682 C CA . ARG A 1 88 ? -2.419 -17.738 2.916 1.00 84.06 88 ARG A CA 1
ATOM 683 C C . ARG A 1 88 ? -2.169 -17.769 1.400 1.00 84.06 88 ARG A C 1
ATOM 685 O O . ARG A 1 88 ? -1.194 -18.373 0.950 1.00 84.06 88 ARG A O 1
ATOM 692 N N . S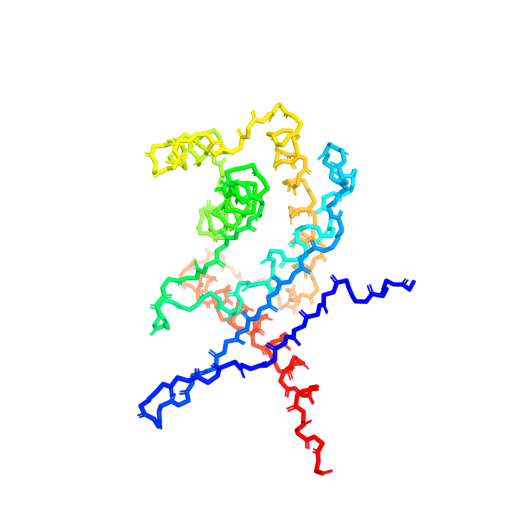ER A 1 89 ? -3.012 -17.086 0.633 1.00 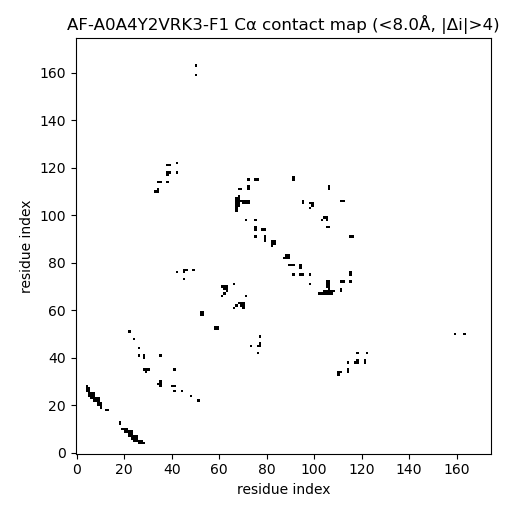84.19 89 SER A N 1
ATOM 693 C CA . SER A 1 89 ? -2.976 -16.961 -0.821 1.00 84.19 89 SER A CA 1
ATOM 694 C C . SER A 1 89 ? -3.187 -15.498 -1.208 1.00 84.19 89 SER A C 1
ATOM 696 O O . SER A 1 89 ? -3.848 -14.762 -0.484 1.00 84.19 89 SER A O 1
ATOM 698 N N . ILE A 1 90 ? -2.605 -15.070 -2.329 1.00 89.75 90 ILE A N 1
ATOM 699 C CA . ILE A 1 90 ? -2.803 -13.728 -2.891 1.00 89.75 90 ILE A CA 1
ATOM 700 C C . ILE A 1 90 ? -2.885 -13.846 -4.409 1.00 89.75 90 ILE A C 1
ATOM 702 O O . ILE A 1 90 ? -2.040 -14.505 -5.019 1.00 89.75 90 ILE A O 1
ATOM 706 N N . ASP A 1 91 ? -3.833 -13.131 -5.012 1.00 92.88 91 ASP A N 1
ATOM 707 C CA . ASP A 1 91 ? -3.844 -12.842 -6.445 1.00 92.88 91 ASP A CA 1
ATOM 708 C C . ASP A 1 91 ? -3.656 -11.333 -6.682 1.00 92.88 91 ASP A C 1
ATOM 710 O O . ASP A 1 91 ? -4.596 -10.537 -6.688 1.00 92.88 91 ASP A O 1
ATOM 714 N N . ILE A 1 92 ? -2.401 -10.932 -6.909 1.00 93.94 92 ILE A N 1
ATOM 715 C CA . ILE A 1 92 ? -2.022 -9.524 -7.113 1.00 93.94 92 ILE A CA 1
ATOM 716 C C . ILE A 1 92 ? -2.737 -8.929 -8.336 1.00 93.94 92 ILE A C 1
ATOM 718 O O . ILE A 1 92 ? -3.099 -7.749 -8.343 1.00 93.94 92 ILE A O 1
ATOM 722 N N . LEU A 1 93 ? -2.951 -9.725 -9.390 1.00 94.62 93 LEU A N 1
ATOM 723 C CA . LEU A 1 93 ? -3.627 -9.252 -10.593 1.00 94.62 93 LEU A CA 1
ATOM 724 C C . LEU A 1 93 ? -5.104 -8.982 -10.308 1.00 94.62 93 LEU A C 1
ATOM 726 O O . LEU A 1 93 ? -5.619 -7.943 -10.730 1.00 94.62 93 LEU A O 1
ATOM 730 N N . GLN A 1 94 ? -5.769 -9.877 -9.579 1.00 95.62 94 GLN A N 1
ATOM 731 C CA . GLN A 1 94 ? -7.155 -9.699 -9.163 1.00 95.62 94 GLN A CA 1
ATOM 732 C C . GLN A 1 94 ? -7.320 -8.459 -8.278 1.00 95.62 94 GLN A C 1
ATOM 734 O O . GLN A 1 94 ? -8.202 -7.642 -8.557 1.00 95.62 94 GLN A O 1
ATOM 739 N N . VAL A 1 95 ? -6.446 -8.269 -7.283 1.00 96.25 95 VAL A N 1
ATOM 740 C CA . VAL A 1 95 ? -6.458 -7.091 -6.397 1.00 96.25 95 VAL A CA 1
ATOM 741 C C . VAL A 1 95 ? -6.335 -5.800 -7.203 1.00 96.25 95 VAL A C 1
ATOM 743 O O . VAL A 1 95 ? -7.148 -4.886 -7.063 1.00 96.25 95 VAL A O 1
ATOM 746 N N . ILE A 1 96 ? -5.362 -5.722 -8.114 1.00 96.44 96 ILE A N 1
ATOM 747 C CA . ILE A 1 96 ? -5.147 -4.521 -8.933 1.00 96.44 96 ILE A CA 1
ATOM 748 C C . ILE A 1 96 ? -6.295 -4.314 -9.925 1.00 96.44 96 ILE A C 1
ATOM 750 O O . ILE A 1 96 ? -6.698 -3.178 -10.176 1.00 96.44 96 ILE A O 1
ATOM 754 N N . SER A 1 97 ? -6.856 -5.393 -10.473 1.00 96.56 97 SER A N 1
ATOM 755 C CA . SER A 1 97 ? -8.038 -5.335 -11.335 1.00 96.56 97 SER A CA 1
ATOM 756 C C . SER A 1 97 ? -9.239 -4.742 -10.595 1.00 96.56 97 SER A C 1
ATOM 758 O O . SER A 1 97 ? -9.913 -3.865 -11.136 1.00 96.56 97 SER A O 1
ATOM 760 N N . GLN A 1 98 ? -9.474 -5.153 -9.346 1.00 96.94 98 GLN A N 1
ATOM 761 C CA . GLN A 1 98 ? -10.524 -4.590 -8.499 1.00 96.94 98 GLN A CA 1
ATOM 762 C C . GLN A 1 98 ? -10.251 -3.120 -8.165 1.00 96.94 98 GLN A C 1
ATOM 764 O O . GLN A 1 98 ? -11.110 -2.278 -8.411 1.00 96.94 98 GLN A O 1
ATOM 769 N N . LEU A 1 99 ? -9.031 -2.775 -7.744 1.00 96.38 99 LEU A N 1
ATOM 770 C CA . LEU A 1 99 ? -8.653 -1.383 -7.480 1.00 96.38 99 LEU A CA 1
ATOM 771 C C . LEU A 1 99 ? -8.869 -0.475 -8.694 1.00 96.38 99 LEU A C 1
ATOM 773 O O . LEU A 1 99 ? -9.306 0.661 -8.541 1.00 96.38 99 LEU A O 1
ATOM 777 N N . ARG A 1 100 ? -8.595 -0.963 -9.909 1.00 96.38 100 ARG A N 1
ATOM 778 C CA . ARG A 1 100 ? -8.822 -0.202 -11.146 1.00 96.38 100 ARG A CA 1
ATOM 779 C C . ARG A 1 100 ? -10.297 -0.058 -11.514 1.00 96.38 100 ARG A C 1
ATOM 781 O O . ARG A 1 100 ? -10.623 0.910 -12.199 1.00 96.38 100 ARG A O 1
ATOM 788 N N . ARG A 1 101 ? -11.168 -0.975 -11.074 1.00 96.50 101 ARG A N 1
ATOM 789 C CA . ARG A 1 101 ? -12.628 -0.805 -11.180 1.00 96.50 101 ARG A CA 1
ATOM 790 C C . ARG A 1 101 ? -13.115 0.310 -10.260 1.00 96.50 101 ARG A C 1
ATOM 792 O O . ARG A 1 101 ? -13.891 1.149 -10.703 1.00 96.50 101 ARG A O 1
ATOM 799 N N . ASP A 1 102 ? -12.609 0.351 -9.031 1.00 94.50 102 ASP A N 1
ATOM 800 C CA . ASP A 1 102 ? -13.039 1.330 -8.025 1.00 94.50 102 ASP A CA 1
ATOM 801 C C . ASP A 1 102 ? -12.411 2.716 -8.264 1.00 94.50 102 ASP A C 1
ATOM 803 O O . ASP A 1 102 ? -13.047 3.755 -8.081 1.00 94.50 102 ASP A O 1
ATOM 807 N N . ARG A 1 103 ? -11.158 2.749 -8.731 1.00 93.69 103 ARG A N 1
ATOM 808 C CA . ARG A 1 103 ? -10.412 3.964 -9.066 1.00 93.69 103 ARG A CA 1
ATOM 809 C C . ARG A 1 103 ? -9.584 3.749 -10.332 1.00 93.69 103 ARG A C 1
ATOM 811 O O . ARG A 1 103 ? -8.463 3.235 -10.301 1.00 93.69 103 ARG A O 1
ATOM 818 N N . GLY A 1 104 ? -10.116 4.228 -11.454 1.00 94.44 104 GLY A N 1
ATOM 819 C CA . GLY A 1 104 ? -9.417 4.205 -12.739 1.00 94.44 104 GLY A CA 1
ATOM 820 C C . GLY A 1 104 ? -7.996 4.777 -12.640 1.00 94.44 104 GLY A C 1
ATOM 821 O O . GLY A 1 104 ? -7.778 5.844 -12.066 1.00 94.44 104 GLY A O 1
ATOM 822 N N . GLY A 1 105 ? -7.026 4.046 -13.194 1.00 91.00 105 GLY A N 1
ATOM 823 C CA . GLY A 1 105 ? -5.612 4.432 -13.179 1.00 91.00 105 GLY A CA 1
ATOM 824 C C . GLY A 1 105 ? -4.828 4.027 -11.926 1.00 91.00 105 GLY A C 1
ATOM 825 O O . GLY A 1 105 ? -3.665 4.408 -11.818 1.00 91.00 105 GLY A O 1
ATOM 826 N N . ALA A 1 106 ? -5.409 3.257 -10.996 1.00 94.75 106 ALA A N 1
ATOM 827 C CA . ALA A 1 106 ? -4.659 2.678 -9.879 1.00 94.75 106 ALA A CA 1
ATOM 828 C C . ALA A 1 106 ? -3.464 1.838 -10.378 1.00 94.75 106 ALA A C 1
ATOM 830 O O . ALA A 1 106 ? -3.629 1.004 -11.275 1.00 94.75 106 ALA A O 1
ATOM 831 N N . VAL A 1 107 ? -2.280 2.057 -9.786 1.00 95.38 107 VAL A N 1
ATOM 832 C CA . VAL A 1 107 ? -0.991 1.469 -10.215 1.00 95.38 107 VAL A CA 1
ATOM 833 C C . VAL A 1 107 ? -0.700 1.827 -11.679 1.00 95.38 107 VAL A C 1
ATOM 835 O O . VAL A 1 107 ? -1.105 1.135 -12.614 1.00 95.38 107 VAL A O 1
ATOM 838 N N . GLN A 1 108 ? -0.026 2.956 -11.888 1.00 92.56 108 GLN A N 1
ATOM 839 C CA . GLN A 1 108 ? 0.030 3.645 -13.181 1.00 92.56 108 GLN A CA 1
ATOM 840 C C . GLN A 1 108 ? 1.073 3.087 -14.148 1.00 92.56 108 GLN A C 1
ATOM 842 O O . GLN A 1 108 ? 0.906 3.217 -15.358 1.00 92.56 108 GLN A O 1
ATOM 847 N N . ASN A 1 109 ? 2.159 2.500 -13.645 1.00 93.25 109 ASN A N 1
ATOM 848 C CA . ASN A 1 109 ? 3.267 2.050 -14.482 1.00 93.25 109 ASN A CA 1
ATOM 849 C C . ASN A 1 109 ? 3.748 0.642 -14.112 1.00 93.25 109 ASN A C 1
ATOM 851 O O . ASN A 1 109 ? 3.372 0.072 -13.085 1.00 93.25 109 ASN A O 1
ATOM 855 N N . LYS A 1 110 ? 4.568 0.075 -15.001 1.00 94.94 110 LYS A N 1
ATOM 856 C CA . LYS A 1 110 ? 5.118 -1.276 -14.861 1.00 94.94 110 LYS A CA 1
ATOM 857 C C . LYS A 1 110 ? 5.978 -1.411 -13.603 1.00 94.94 110 LYS A C 1
ATOM 859 O O . LYS A 1 110 ? 5.857 -2.414 -12.914 1.00 94.94 110 LYS A O 1
ATOM 864 N N . ASP A 1 111 ? 6.783 -0.404 -13.283 1.00 95.19 111 ASP A N 1
ATOM 865 C CA . ASP A 1 111 ? 7.703 -0.457 -12.142 1.00 95.19 111 ASP A CA 1
ATOM 866 C C . ASP A 1 111 ? 6.947 -0.514 -10.809 1.00 95.19 111 ASP A C 1
ATOM 868 O O . ASP A 1 111 ? 7.317 -1.266 -9.917 1.00 95.19 111 ASP A O 1
ATOM 872 N N . GLN A 1 112 ? 5.824 0.199 -10.690 1.00 95.94 112 GLN A N 1
ATOM 873 C CA . GLN A 1 112 ? 4.920 0.104 -9.540 1.00 95.94 112 GLN A CA 1
ATOM 874 C C . GLN A 1 112 ? 4.288 -1.285 -9.417 1.00 95.94 112 GLN A C 1
ATOM 876 O O . GLN A 1 112 ? 4.146 -1.799 -8.312 1.00 95.94 112 GLN A O 1
ATOM 881 N N . TYR A 1 113 ? 3.911 -1.900 -10.540 1.00 95.56 113 TYR A N 1
ATOM 882 C CA . TYR A 1 113 ? 3.387 -3.264 -10.545 1.00 95.56 113 TYR A CA 1
ATOM 883 C C . TYR A 1 113 ? 4.458 -4.276 -10.115 1.00 95.56 113 TYR A C 1
ATOM 885 O O . TYR A 1 113 ? 4.187 -5.142 -9.286 1.00 95.56 113 TYR A O 1
ATOM 893 N N . ILE A 1 114 ? 5.683 -4.137 -10.634 1.00 94.19 114 ILE A N 1
ATOM 894 C CA . ILE A 1 114 ? 6.833 -4.967 -10.253 1.00 94.19 114 ILE A CA 1
ATOM 895 C C . ILE A 1 114 ? 7.140 -4.807 -8.767 1.00 94.19 114 ILE A C 1
ATOM 897 O O . ILE A 1 114 ? 7.271 -5.817 -8.086 1.00 94.19 114 ILE A O 1
ATOM 901 N N . LEU A 1 115 ? 7.151 -3.578 -8.246 1.00 94.69 115 LEU A N 1
ATOM 902 C CA . LEU A 1 115 ? 7.391 -3.315 -6.827 1.00 94.69 115 LEU A CA 1
ATOM 903 C C . LEU A 1 115 ? 6.422 -4.100 -5.928 1.00 94.69 115 LEU A C 1
ATOM 905 O O . LEU A 1 115 ? 6.840 -4.653 -4.913 1.00 94.69 115 LEU A O 1
ATOM 909 N N . ILE A 1 116 ? 5.136 -4.187 -6.292 1.00 94.44 116 ILE A N 1
ATOM 910 C CA . ILE A 1 116 ? 4.137 -4.946 -5.518 1.00 94.44 116 ILE A CA 1
ATOM 911 C C . ILE A 1 116 ? 4.489 -6.441 -5.494 1.00 94.44 116 ILE A C 1
ATOM 913 O O . ILE A 1 116 ? 4.429 -7.071 -4.438 1.00 94.44 116 ILE A O 1
ATOM 917 N N . HIS A 1 117 ? 4.905 -7.003 -6.632 1.00 91.75 117 HIS A N 1
ATOM 918 C CA . HIS A 1 117 ? 5.368 -8.394 -6.716 1.00 91.75 117 HIS A CA 1
ATOM 919 C C . HIS A 1 117 ? 6.662 -8.628 -5.929 1.00 91.75 117 HIS A C 1
ATOM 921 O O . HIS A 1 117 ? 6.768 -9.616 -5.203 1.00 91.75 117 HIS A O 1
ATOM 927 N N . GLU A 1 118 ? 7.627 -7.714 -6.021 1.00 89.44 118 GLU A N 1
ATOM 928 C CA . GLU A 1 118 ? 8.905 -7.788 -5.301 1.00 89.44 118 GLU A CA 1
ATOM 929 C C . GLU A 1 118 ? 8.735 -7.642 -3.790 1.00 89.44 118 GLU A C 1
ATOM 931 O O . GLU A 1 118 ? 9.491 -8.235 -3.029 1.00 89.44 118 GLU A O 1
ATOM 936 N N . SER A 1 119 ? 7.703 -6.929 -3.339 1.00 86.62 119 SER A N 1
ATOM 937 C CA . SER A 1 119 ? 7.389 -6.768 -1.916 1.00 86.62 119 SER A CA 1
ATOM 938 C C . SER A 1 119 ? 6.952 -8.082 -1.253 1.00 86.62 119 SER A C 1
ATOM 940 O O . SER A 1 119 ? 7.073 -8.263 -0.039 1.00 86.62 119 SER A O 1
ATOM 942 N N . TRP A 1 120 ? 6.450 -9.039 -2.036 1.00 80.75 120 TRP A N 1
ATOM 943 C CA . TRP A 1 120 ? 5.831 -10.245 -1.501 1.00 80.75 120 TRP A CA 1
ATOM 944 C C . TRP A 1 120 ? 6.818 -11.264 -0.882 1.00 80.75 120 TRP A C 1
ATOM 946 O O . TRP A 1 120 ? 6.586 -11.716 0.248 1.00 80.75 120 TRP A O 1
ATOM 956 N N . PRO A 1 121 ? 7.949 -11.615 -1.532 1.00 73.44 121 PRO A N 1
ATOM 957 C CA . PRO A 1 121 ? 9.001 -12.424 -0.915 1.00 73.44 121 PRO A CA 1
ATOM 958 C C . PRO A 1 121 ? 9.487 -11.887 0.436 1.00 73.44 121 PRO A C 1
ATOM 960 O O . PRO A 1 121 ? 9.695 -12.681 1.356 1.00 73.44 121 PRO A O 1
ATOM 963 N N . TYR A 1 122 ? 9.615 -10.562 0.573 1.00 69.12 122 TYR A N 1
ATOM 964 C CA . TYR A 1 122 ? 10.030 -9.910 1.817 1.00 69.12 122 TYR A CA 1
ATOM 965 C C . TYR A 1 122 ? 9.015 -10.149 2.933 1.00 69.12 122 TYR A C 1
ATOM 967 O O . TYR A 1 122 ? 9.385 -10.640 4.000 1.00 69.12 122 TYR A O 1
ATOM 975 N N . GLN A 1 123 ? 7.725 -9.925 2.662 1.00 65.38 123 GLN A N 1
ATOM 976 C CA . GLN A 1 123 ? 6.657 -10.187 3.629 1.00 65.38 123 GLN A CA 1
ATOM 977 C C . GLN A 1 123 ? 6.644 -11.658 4.074 1.00 65.38 123 GLN A C 1
ATOM 979 O O . GLN A 1 123 ? 6.576 -11.962 5.268 1.00 65.38 123 GLN A O 1
ATOM 984 N N . ARG A 1 124 ? 6.781 -12.600 3.130 1.00 67.88 124 ARG A N 1
ATOM 985 C CA . ARG A 1 124 ? 6.832 -14.038 3.436 1.00 67.88 124 ARG A CA 1
ATOM 986 C C . ARG A 1 124 ? 8.064 -14.417 4.260 1.00 67.88 124 ARG A C 1
ATOM 988 O O . ARG A 1 124 ? 7.953 -15.266 5.148 1.00 67.88 124 ARG A O 1
ATOM 995 N N . HIS A 1 125 ? 9.225 -13.835 3.963 1.00 65.19 125 HIS A N 1
ATOM 996 C CA . HIS A 1 125 ? 10.463 -14.080 4.701 1.00 65.19 125 HIS A CA 1
ATOM 997 C C . HIS A 1 125 ? 10.377 -13.526 6.128 1.00 65.19 125 HIS A C 1
ATOM 999 O O . HIS A 1 125 ? 10.655 -14.263 7.071 1.00 65.19 125 HIS A O 1
ATOM 1005 N N . MET A 1 126 ? 9.891 -12.293 6.301 1.00 60.75 126 MET A N 1
ATOM 1006 C CA . MET A 1 126 ? 9.681 -11.680 7.617 1.00 60.75 126 MET A CA 1
ATOM 1007 C C . MET A 1 126 ? 8.726 -12.505 8.485 1.00 60.75 126 MET A C 1
ATOM 1009 O O . MET A 1 126 ? 9.056 -12.838 9.621 1.00 60.75 126 MET A O 1
ATOM 1013 N N . MET A 1 127 ? 7.579 -12.930 7.944 1.00 59.31 127 MET A N 1
ATOM 1014 C CA . MET A 1 127 ? 6.640 -13.766 8.701 1.00 59.31 127 MET A CA 1
ATOM 1015 C C . MET A 1 127 ? 7.241 -15.128 9.082 1.00 59.31 127 MET A C 1
ATOM 1017 O O . MET A 1 127 ? 6.995 -15.624 10.180 1.00 59.31 127 MET A O 1
ATOM 1021 N N . ARG A 1 128 ? 8.055 -15.731 8.205 1.00 59.38 128 ARG A N 1
ATOM 1022 C CA . ARG A 1 128 ? 8.749 -16.999 8.483 1.00 59.38 128 ARG A CA 1
ATOM 1023 C C . ARG A 1 128 ? 9.889 -16.873 9.486 1.00 59.38 128 ARG A C 1
ATOM 1025 O O . ARG A 1 128 ? 10.131 -17.837 10.198 1.00 59.38 128 ARG A O 1
ATOM 1032 N N . ALA A 1 129 ? 10.587 -15.744 9.529 1.00 58.25 129 ALA A N 1
ATOM 1033 C CA . ALA A 1 129 ? 11.677 -15.504 10.471 1.00 58.25 129 ALA A CA 1
ATOM 1034 C C . ALA A 1 129 ? 11.159 -15.212 11.890 1.00 58.25 129 ALA A C 1
ATOM 1036 O O . ALA A 1 129 ? 11.789 -15.598 12.869 1.00 58.25 129 ALA A O 1
ATOM 1037 N N . ILE A 1 130 ? 9.986 -14.582 11.999 1.00 53.47 130 ILE A N 1
ATOM 1038 C CA . ILE A 1 130 ? 9.397 -14.157 13.276 1.00 53.47 130 ILE A CA 1
ATOM 1039 C C . ILE A 1 130 ? 8.523 -15.257 13.915 1.00 53.47 130 ILE A C 1
ATOM 1041 O O . ILE A 1 130 ? 8.538 -15.412 15.134 1.00 53.47 130 ILE A O 1
ATOM 1045 N N . MET A 1 131 ? 7.809 -16.080 13.130 1.00 50.59 131 MET A N 1
ATOM 1046 C CA . MET A 1 131 ? 6.985 -17.176 13.677 1.00 50.59 131 MET A CA 1
ATOM 1047 C C . MET A 1 131 ? 7.724 -18.232 14.533 1.00 50.59 131 MET A C 1
ATOM 1049 O O . MET A 1 131 ? 7.169 -18.616 15.563 1.00 50.59 131 MET A O 1
ATOM 1053 N N . PRO A 1 132 ? 8.947 -18.708 14.212 1.00 44.72 132 PRO A N 1
ATOM 1054 C CA . PRO A 1 132 ? 9.612 -19.726 15.027 1.00 44.72 132 PRO A CA 1
ATOM 1055 C C . PRO A 1 132 ? 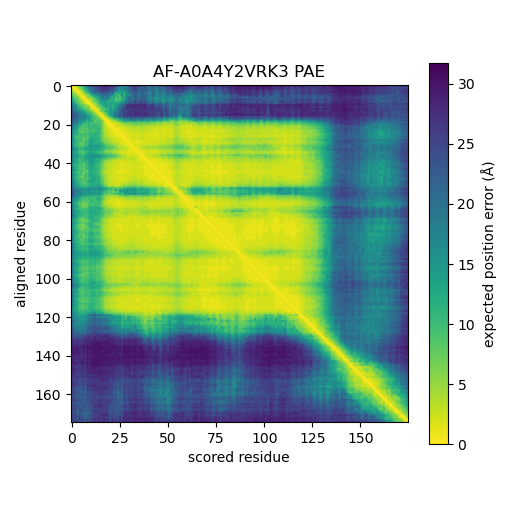10.028 -19.227 16.419 1.00 44.72 132 PRO A C 1
ATOM 1057 O O . PRO A 1 132 ? 10.246 -20.053 17.299 1.00 44.72 132 PRO A O 1
ATOM 1060 N N . ALA A 1 133 ? 10.093 -17.912 16.655 1.00 42.06 133 ALA A N 1
ATOM 1061 C CA . ALA A 1 133 ? 10.431 -17.357 17.967 1.00 42.06 133 ALA A CA 1
ATOM 1062 C C . ALA A 1 133 ? 9.256 -17.385 18.968 1.00 42.06 133 ALA A C 1
ATOM 1064 O O . ALA A 1 133 ? 9.483 -17.328 20.173 1.00 42.06 133 ALA A O 1
ATOM 1065 N N . ILE A 1 134 ? 8.008 -17.497 18.493 1.00 47.34 134 ILE A N 1
ATOM 1066 C CA . ILE A 1 134 ? 6.797 -17.509 19.339 1.00 47.34 134 ILE A CA 1
ATOM 1067 C C . ILE A 1 134 ? 6.275 -18.946 19.551 1.00 47.34 134 ILE A C 1
ATOM 1069 O O . ILE A 1 134 ? 5.607 -19.232 20.542 1.00 47.34 134 ILE A O 1
ATOM 1073 N N . THR A 1 135 ? 6.614 -19.890 18.665 1.00 42.34 135 THR A N 1
ATOM 1074 C CA . THR A 1 135 ? 6.152 -21.291 18.713 1.00 42.34 135 THR A CA 1
ATOM 1075 C C . THR A 1 135 ? 7.185 -22.238 19.342 1.00 42.34 135 THR A C 1
ATOM 1077 O O . THR A 1 135 ? 7.587 -23.230 18.736 1.00 42.34 135 THR A O 1
ATOM 1080 N N . LEU A 1 136 ? 7.603 -21.969 20.580 1.00 39.00 136 LEU A N 1
ATOM 1081 C CA . LEU A 1 136 ? 8.181 -22.999 21.454 1.00 39.00 136 LEU A CA 1
ATOM 1082 C C . LEU A 1 136 ? 7.173 -23.365 22.550 1.00 39.00 136 LEU A C 1
ATOM 1084 O O . LEU A 1 136 ? 7.404 -23.148 23.734 1.00 39.00 136 LEU A O 1
ATOM 1088 N N . SER A 1 137 ? 6.044 -23.949 22.148 1.00 36.84 137 SER A N 1
ATOM 1089 C CA . SER A 1 137 ? 5.315 -24.887 23.005 1.00 36.84 137 SER A CA 1
ATOM 1090 C C . SER A 1 137 ? 5.333 -26.272 22.340 1.00 36.84 137 SER A C 1
ATOM 1092 O O . SER A 1 137 ? 5.358 -26.359 21.106 1.00 36.84 137 SER A O 1
ATOM 1094 N N . PRO A 1 138 ? 5.420 -27.372 23.114 1.00 39.28 138 PRO A N 1
ATOM 1095 C CA . PRO A 1 138 ? 5.615 -28.705 22.556 1.00 39.28 138 PRO A CA 1
ATOM 1096 C C . PRO A 1 138 ? 4.397 -29.096 21.715 1.00 39.28 138 PRO A C 1
ATOM 1098 O O . PRO A 1 138 ? 3.261 -28.988 22.171 1.00 39.28 138 PRO A O 1
ATOM 1101 N N . ARG A 1 139 ? 4.642 -29.551 20.481 1.00 37.25 139 ARG A N 1
ATOM 1102 C CA . ARG A 1 139 ? 3.612 -29.975 19.521 1.00 37.25 139 ARG A CA 1
ATOM 1103 C C . ARG A 1 139 ? 2.685 -31.026 20.144 1.00 37.25 139 ARG A C 1
ATOM 1105 O O . ARG A 1 139 ? 3.112 -32.159 20.359 1.00 37.25 139 ARG A O 1
ATOM 1112 N N . LEU A 1 140 ? 1.423 -30.668 20.378 1.00 36.47 140 LEU A N 1
ATOM 1113 C CA . LEU A 1 140 ? 0.360 -31.629 20.676 1.00 36.47 140 LEU A CA 1
ATOM 1114 C C . LEU A 1 140 ? -0.239 -32.200 19.370 1.00 36.47 140 LEU A C 1
ATOM 1116 O O . LEU A 1 140 ? -0.141 -31.554 18.324 1.00 36.47 140 LEU A O 1
ATOM 1120 N N . PRO A 1 141 ? -0.803 -33.425 19.390 1.00 36.78 141 PRO A N 1
ATOM 1121 C CA . PRO A 1 141 ? -1.234 -34.147 18.188 1.00 36.78 141 PRO A CA 1
ATOM 1122 C C . PRO A 1 141 ? -2.379 -33.478 17.407 1.00 36.78 141 PRO A C 1
ATOM 1124 O O . PRO A 1 141 ? -3.164 -32.706 17.944 1.00 36.78 141 PRO A O 1
ATOM 1127 N N . LYS A 1 142 ? -2.471 -33.852 16.122 1.00 44.19 142 LYS A N 1
ATOM 1128 C CA . LYS A 1 142 ? -3.149 -33.203 14.976 1.00 44.19 142 LYS A CA 1
ATOM 1129 C C . LYS A 1 142 ? -4.684 -33.011 15.028 1.00 44.19 142 LYS A C 1
ATOM 1131 O O . LYS A 1 142 ? -5.278 -32.758 13.984 1.00 44.19 142 LYS A O 1
ATOM 1136 N N . GLU A 1 143 ? -5.345 -33.113 16.176 1.00 42.28 143 GLU A N 1
ATOM 1137 C CA . GLU A 1 143 ? -6.822 -33.100 16.259 1.00 42.28 143 GLU A CA 1
ATOM 1138 C C . GLU A 1 143 ? -7.458 -31.759 16.665 1.00 42.28 143 GLU A C 1
ATOM 1140 O O . GLU A 1 143 ? -8.662 -31.678 16.884 1.00 42.28 143 GLU A O 1
ATOM 1145 N N . SER A 1 144 ? -6.698 -30.665 16.701 1.00 42.41 144 SER A N 1
ATOM 1146 C CA . SER A 1 144 ? -7.165 -29.383 17.247 1.00 42.41 144 SER A CA 1
ATOM 1147 C C . SER A 1 144 ? -7.068 -28.205 16.269 1.00 42.41 144 SER A C 1
ATOM 1149 O O . SER A 1 144 ? -6.739 -27.087 16.660 1.00 42.41 144 SER A O 1
ATOM 1151 N N . ARG A 1 145 ? -7.418 -28.418 14.993 1.00 48.53 145 ARG A N 1
ATOM 1152 C CA . ARG A 1 145 ? -7.427 -27.362 13.955 1.00 48.53 145 ARG A CA 1
ATOM 1153 C C . ARG A 1 145 ? -8.253 -26.125 14.356 1.00 48.53 145 ARG A C 1
ATOM 1155 O O . ARG A 1 145 ? -7.890 -25.008 14.023 1.00 48.53 145 ARG A O 1
ATOM 1162 N N . SER A 1 146 ? -9.308 -26.311 15.156 1.00 54.25 146 SER A N 1
ATOM 1163 C CA . SER A 1 146 ? -10.131 -25.216 15.697 1.00 54.25 146 SER A CA 1
ATOM 1164 C C . SER A 1 146 ? -9.468 -24.419 16.831 1.00 54.25 146 SER A C 1
ATOM 1166 O O . SER A 1 146 ? -9.871 -23.289 17.102 1.00 54.25 146 SER A O 1
ATOM 1168 N N . LEU A 1 147 ? -8.466 -24.985 17.511 1.00 42.88 147 LEU A N 1
ATOM 1169 C CA . LEU A 1 147 ? -7.677 -24.302 18.541 1.00 42.88 147 LEU A CA 1
ATOM 1170 C C . LEU A 1 147 ? -6.464 -23.590 17.932 1.00 42.88 147 LEU A C 1
ATOM 1172 O O . LEU A 1 147 ? -6.093 -22.535 18.437 1.00 42.88 147 LEU A O 1
ATOM 1176 N N . GLU A 1 148 ? -5.899 -24.106 16.833 1.00 48.19 148 GLU A N 1
ATOM 1177 C CA . GLU A 1 148 ? -4.863 -23.413 16.050 1.00 48.19 148 GLU A CA 1
ATOM 1178 C C . GLU A 1 148 ? -5.372 -22.064 15.533 1.00 48.19 148 GLU A C 1
ATOM 1180 O O . GLU A 1 148 ? -4.726 -21.043 15.765 1.00 48.19 148 GLU A O 1
ATOM 1185 N N . ASP A 1 149 ? -6.561 -22.023 14.926 1.00 49.31 149 ASP A N 1
ATOM 1186 C CA . ASP A 1 149 ? -7.148 -20.773 14.423 1.00 49.31 149 ASP A CA 1
ATOM 1187 C C . ASP A 1 149 ? -7.353 -19.753 15.556 1.00 49.31 149 ASP A C 1
ATOM 1189 O O . ASP A 1 149 ? -7.012 -18.578 15.417 1.00 49.31 149 ASP A O 1
ATOM 1193 N N . ARG A 1 150 ? -7.800 -20.208 16.735 1.00 47.00 150 ARG A N 1
ATOM 1194 C CA . ARG A 1 150 ? -7.974 -19.350 17.920 1.00 47.00 150 ARG A CA 1
ATOM 1195 C C . ARG A 1 150 ? -6.646 -18.842 18.487 1.00 47.00 150 ARG A C 1
ATOM 1197 O O . ARG A 1 150 ? -6.549 -17.666 18.819 1.00 47.00 150 ARG A O 1
ATOM 1204 N N . TYR A 1 151 ? -5.627 -19.697 18.565 1.00 38.94 151 TYR A N 1
ATOM 1205 C CA . TYR A 1 151 ? -4.305 -19.339 19.086 1.00 38.94 151 TYR A CA 1
ATOM 1206 C C . TYR A 1 151 ? -3.560 -18.387 18.142 1.00 38.94 151 TYR A C 1
ATOM 1208 O O . TYR A 1 151 ? -2.874 -17.468 18.585 1.00 38.94 151 TYR A O 1
ATOM 1216 N N . THR A 1 152 ? -3.735 -18.564 16.830 1.00 51.66 152 THR A N 1
ATOM 1217 C CA . THR A 1 152 ? -3.145 -17.684 15.813 1.00 51.66 152 THR A CA 1
ATOM 1218 C C . THR A 1 152 ? -3.812 -16.308 15.822 1.00 51.66 152 THR A C 1
ATOM 1220 O O . THR A 1 152 ? -3.121 -15.297 15.721 1.00 51.66 152 THR A O 1
ATOM 1223 N N . GLU A 1 153 ? -5.132 -16.248 16.017 1.00 48.28 153 GLU A N 1
ATOM 1224 C CA . GLU A 1 153 ? -5.880 -14.995 16.185 1.00 48.28 153 GLU A CA 1
ATOM 1225 C C . GLU A 1 153 ? -5.524 -14.253 17.481 1.00 48.28 153 GLU A C 1
ATOM 1227 O O . GLU A 1 153 ? -5.403 -13.027 17.499 1.00 48.28 153 GLU A O 1
ATOM 1232 N N . GLU A 1 154 ? -5.289 -14.977 18.572 1.00 45.81 154 GLU A N 1
ATOM 1233 C CA . GLU A 1 154 ? -4.885 -14.390 19.850 1.00 45.81 154 GLU A CA 1
ATOM 1234 C C . GLU A 1 154 ? -3.430 -13.897 19.814 1.00 45.81 154 GLU A C 1
ATOM 1236 O O . GLU A 1 154 ? -3.147 -12.774 20.231 1.00 45.81 154 GLU A O 1
ATOM 1241 N N . ALA A 1 155 ? -2.523 -14.656 19.190 1.00 43.41 155 ALA A N 1
ATOM 1242 C CA . ALA A 1 155 ? -1.157 -14.216 18.909 1.00 43.41 155 ALA A CA 1
ATOM 1243 C C . ALA A 1 155 ? -1.114 -13.009 17.954 1.00 43.41 155 ALA A C 1
ATOM 1245 O O . ALA A 1 155 ? -0.271 -12.132 18.126 1.00 43.41 155 ALA A O 1
ATOM 1246 N N . ARG A 1 156 ? -2.041 -12.911 16.988 1.00 46.44 156 ARG A N 1
ATOM 1247 C CA . ARG A 1 156 ? -2.218 -11.733 16.120 1.00 46.44 156 ARG A CA 1
ATOM 1248 C C . ARG A 1 156 ? -2.657 -10.506 16.903 1.00 46.44 156 ARG A C 1
ATOM 1250 O O . ARG A 1 156 ? -2.013 -9.466 16.797 1.00 46.44 156 ARG A O 1
ATOM 1257 N N . LYS A 1 157 ? -3.711 -10.624 17.716 1.00 46.75 157 LYS A N 1
ATOM 1258 C CA . LYS A 1 157 ? -4.172 -9.542 18.603 1.00 46.75 157 LYS A CA 1
ATOM 1259 C C . LYS A 1 157 ? -3.064 -9.083 19.543 1.00 46.75 157 LYS A C 1
ATOM 1261 O O . LYS A 1 157 ? -2.905 -7.885 19.745 1.00 46.75 157 LYS A O 1
ATOM 1266 N N . ASN A 1 158 ? -2.262 -10.017 20.048 1.00 45.19 158 ASN A N 1
ATOM 1267 C CA . ASN A 1 158 ? -1.127 -9.711 20.906 1.00 45.19 158 ASN A CA 1
ATOM 1268 C C . ASN A 1 158 ? 0.037 -9.069 20.127 1.00 45.19 158 ASN A C 1
ATOM 1270 O O . ASN A 1 158 ? 0.644 -8.128 20.616 1.00 45.19 158 ASN A O 1
ATOM 1274 N N . TRP A 1 159 ? 0.318 -9.487 18.889 1.00 46.94 159 TRP A N 1
ATOM 1275 C CA . TRP A 1 159 ? 1.337 -8.857 18.038 1.00 46.94 159 TRP A CA 1
ATOM 1276 C C . TRP A 1 159 ? 1.003 -7.391 17.735 1.00 46.94 159 TRP A C 1
ATOM 1278 O O . TRP A 1 159 ? 1.837 -6.506 17.940 1.00 46.94 159 TRP A O 1
ATOM 1288 N N . TYR A 1 160 ? -0.239 -7.124 17.320 1.00 43.69 160 TYR A N 1
ATOM 1289 C CA . TYR A 1 160 ? -0.728 -5.760 17.117 1.00 43.69 160 TYR A CA 1
ATOM 1290 C C . TYR A 1 160 ? -0.799 -4.982 18.443 1.00 43.69 160 TYR A C 1
ATOM 1292 O O . TYR A 1 160 ? -0.404 -3.820 18.484 1.00 43.69 160 TYR A O 1
ATOM 1300 N N . GLY A 1 161 ? -1.212 -5.625 19.541 1.00 38.38 161 GLY A N 1
ATOM 1301 C CA . GLY A 1 161 ? -1.305 -5.030 20.879 1.00 38.38 161 GLY A CA 1
ATOM 1302 C C . GLY A 1 161 ? 0.043 -4.638 21.497 1.00 38.38 161 GLY A C 1
ATOM 1303 O O . GLY A 1 161 ? 0.163 -3.564 22.081 1.00 38.38 161 GLY A O 1
ATOM 1304 N N . VAL A 1 162 ? 1.085 -5.454 21.323 1.00 42.50 162 VAL A N 1
ATOM 1305 C CA . VAL A 1 162 ? 2.446 -5.183 21.824 1.00 42.50 162 VAL A CA 1
ATOM 1306 C C . VAL A 1 162 ? 3.103 -4.029 21.057 1.00 42.50 162 VAL A C 1
ATOM 1308 O O . VAL A 1 162 ? 3.846 -3.247 21.650 1.00 42.50 162 VAL A O 1
ATOM 1311 N N . HIS A 1 163 ? 2.812 -3.877 19.760 1.00 38.91 163 HIS A N 1
ATOM 1312 C CA . HIS A 1 163 ? 3.267 -2.712 18.991 1.00 38.91 163 HIS A CA 1
ATOM 1313 C C . HIS A 1 163 ? 2.452 -1.446 19.306 1.00 38.91 163 HIS A C 1
ATOM 1315 O O . HIS A 1 163 ? 3.042 -0.376 19.432 1.00 38.91 163 HIS A O 1
ATOM 1321 N N . LEU A 1 164 ? 1.138 -1.562 19.540 1.00 36.66 164 LEU A N 1
ATOM 1322 C CA . LEU A 1 164 ? 0.295 -0.469 20.049 1.00 36.66 164 LEU A CA 1
ATOM 1323 C C . LEU A 1 164 ? 0.810 0.075 21.389 1.00 36.66 164 LEU A C 1
ATOM 1325 O O . LEU A 1 164 ? 0.944 1.286 21.528 1.00 36.66 164 LEU A O 1
ATOM 1329 N N . ALA A 1 165 ? 1.173 -0.800 22.334 1.00 32.50 165 ALA A N 1
ATOM 1330 C CA . ALA A 1 165 ? 1.667 -0.403 23.655 1.00 32.50 165 ALA A CA 1
ATOM 1331 C C . ALA A 1 165 ? 2.989 0.382 23.602 1.00 32.50 165 ALA A C 1
ATOM 1333 O O . ALA A 1 165 ? 3.180 1.308 24.389 1.00 32.50 165 ALA A O 1
ATOM 1334 N N . LYS A 1 166 ? 3.884 0.049 22.659 1.00 33.81 166 LYS A N 1
ATOM 1335 C CA . LYS A 1 166 ? 5.120 0.814 22.428 1.00 33.81 166 LYS A CA 1
ATOM 1336 C C . LYS A 1 166 ? 4.840 2.196 21.840 1.00 33.81 166 LYS A C 1
ATOM 1338 O O . LYS A 1 166 ? 5.410 3.167 22.309 1.00 33.81 166 LYS A O 1
ATOM 1343 N N . ILE A 1 167 ? 3.913 2.300 20.888 1.00 35.22 167 ILE A N 1
ATOM 1344 C CA . ILE A 1 167 ? 3.578 3.575 20.235 1.00 35.22 167 ILE A CA 1
ATOM 1345 C C . ILE A 1 167 ? 2.814 4.513 21.187 1.00 35.22 167 ILE A C 1
ATOM 1347 O O . ILE A 1 167 ? 3.044 5.716 21.181 1.00 35.22 167 ILE A O 1
ATOM 1351 N N . THR A 1 168 ? 1.937 3.989 22.052 1.00 34.16 168 THR A N 1
ATOM 1352 C CA . THR A 1 168 ? 1.219 4.809 23.048 1.00 34.16 168 THR A CA 1
ATOM 1353 C C . THR A 1 168 ? 2.084 5.237 24.233 1.00 34.16 168 THR A C 1
ATOM 1355 O O . THR A 1 168 ? 1.754 6.220 24.889 1.00 34.16 168 THR A O 1
ATOM 1358 N N . ALA A 1 169 ? 3.176 4.522 24.527 1.00 35.06 169 ALA A N 1
ATOM 1359 C CA . ALA A 1 169 ? 4.102 4.897 25.597 1.00 35.06 169 ALA A CA 1
ATOM 1360 C C . ALA A 1 169 ? 4.956 6.128 25.234 1.00 35.06 169 ALA A C 1
ATOM 1362 O O . ALA A 1 169 ? 5.307 6.893 26.129 1.00 35.06 169 ALA A O 1
ATOM 1363 N N . ASP A 1 170 ? 5.204 6.361 23.940 1.00 35.34 170 ASP A N 1
ATOM 1364 C CA . ASP A 1 170 ? 5.970 7.513 23.438 1.00 35.34 170 ASP A CA 1
ATOM 1365 C C . ASP A 1 170 ? 5.112 8.774 23.204 1.00 35.34 170 ASP A C 1
ATOM 1367 O O . ASP A 1 170 ? 5.639 9.859 22.965 1.00 35.34 170 ASP A O 1
ATOM 1371 N N . VAL A 1 171 ? 3.785 8.672 23.347 1.00 37.78 171 VAL A N 1
ATOM 1372 C CA . VAL A 1 171 ? 2.856 9.816 23.365 1.00 37.78 171 VAL A CA 1
ATOM 1373 C C . VAL A 1 171 ? 2.492 10.139 24.818 1.00 37.78 171 VAL A C 1
ATOM 1375 O O . VAL A 1 171 ? 1.351 9.989 25.250 1.00 37.78 171 VAL A O 1
ATOM 1378 N N . GLN A 1 172 ? 3.473 10.559 25.619 1.00 31.39 172 GLN A N 1
ATOM 1379 C CA . GLN A 1 172 ? 3.184 11.290 26.855 1.00 31.39 172 GLN A CA 1
ATOM 1380 C C . GLN A 1 172 ? 3.071 12.781 26.510 1.00 31.39 172 GLN A C 1
ATOM 1382 O O . GLN A 1 172 ? 3.980 13.317 25.872 1.00 31.39 172 GLN A O 1
ATOM 1387 N N . PRO A 1 173 ? 1.986 13.477 26.893 1.00 32.53 173 PRO A N 1
ATOM 1388 C CA . PRO A 1 173 ? 1.910 14.914 26.693 1.00 32.53 173 PRO A CA 1
ATOM 1389 C C . PRO A 1 173 ? 2.998 15.573 27.544 1.00 32.53 173 PRO A C 1
ATOM 1391 O O . PRO A 1 173 ? 2.994 15.453 28.768 1.00 32.53 173 PRO A O 1
ATOM 1394 N N . SER A 1 174 ? 3.940 16.255 26.892 1.00 36.22 174 SER A N 1
ATOM 1395 C CA . SER A 1 174 ? 4.850 17.173 27.569 1.00 36.22 174 SER A CA 1
ATOM 1396 C C . SER A 1 174 ? 4.011 18.256 28.248 1.00 36.22 174 SER A C 1
ATOM 1398 O O . SER A 1 174 ? 3.362 19.051 27.563 1.00 36.22 174 SER A O 1
ATOM 1400 N N . SER A 1 175 ? 3.986 18.215 29.579 1.00 35.91 175 SER A N 1
ATOM 1401 C CA . SER A 1 175 ? 3.457 19.250 30.474 1.00 35.91 175 SER A CA 1
ATOM 1402 C C . SER A 1 175 ? 4.107 20.606 30.244 1.00 35.91 175 SER A C 1
ATOM 1404 O O . SER A 1 175 ? 5.347 20.600 30.056 1.00 35.91 175 SER A O 1
#

Foldseek 3Di:
DDDDQWDWDFDDDDPPPDDDTDTDTDHPQADPDFGRPDCVSVLVSLVVCVVVCDVVNPGDDDADPVCAAVVLLSQLLNVQVVCCLPPVDGDSVVSSVVVCVVPPCHNPDPRSSVSSVVNVVVVVVVCVVPVVVVPPDDDDDDPPPVVVVVVSVVVVVVVSVVVVVVVVVVPDPDD

Solvent-accessible surface area (backbone atoms only — not comparable to full-atom values): 11022 Å² total; per-residue (Å²): 137,84,75,81,67,60,64,75,55,83,69,84,92,58,101,72,90,55,87,70,92,50,90,44,82,48,83,65,78,60,52,98,71,84,62,56,91,62,47,64,66,58,53,51,49,54,60,67,47,49,84,74,62,42,82,91,80,48,86,80,89,75,70,62,92,87,53,20,41,71,29,28,46,53,52,47,51,52,51,44,52,50,42,30,73,74,68,75,48,75,58,70,66,60,51,48,53,50,44,30,71,80,38,74,58,34,46,68,48,68,65,54,52,48,46,58,60,63,36,46,64,54,55,55,48,52,55,60,67,54,51,67,76,74,63,83,67,85,87,72,78,95,82,47,70,78,53,50,57,51,52,52,51,50,52,47,55,47,54,56,46,58,52,48,53,56,59,56,64,74,64,64,83,85,126

Radius of gyration: 18.65 Å; Cα contacts (8 Å, |Δi|>4): 120; chains: 1; bounding box: 39×59×45 Å

Secondary structure (DSSP, 8-state):
-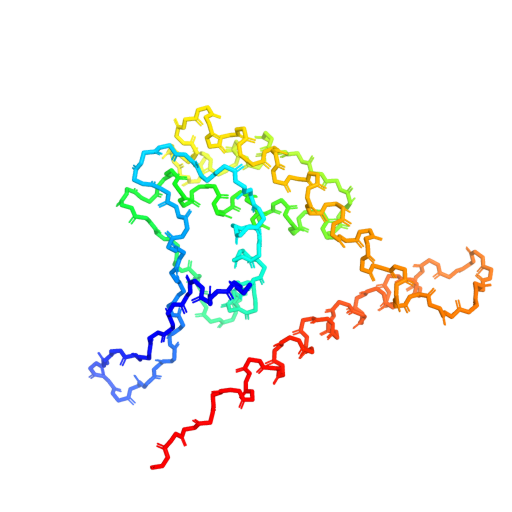--------PPPP-TTS------------S-SSS--S-THHHHHHHHHHGGG--GGG-PPP---SSSSHHHHHHHHHHHHHHHHHHHS---HHHHHHHHHHHSTTSS-SHHHHHHHHHHHHHHHHHHHHHHHHH--S----S--HHHHHHHHHHHHHHHHHHHHHHHHHS-----

InterPro domains:
  IPR000242 Tyrosine-specific protein phosphatase, PTPase domain [PF00102] (11-118)
  IPR000242 Tyrosine-specific protein phosphatase, PTPase domain [PR00700] (20-37)
  IPR000242 Tyrosine-specific protein phosphatase, PTPase domain [PR00700] (59-77)
  IPR000242 Tyrosine-specific protein phosphatase, PTPase domain [PR00700] (90-105)
  IPR000242 Tyrosine-specific protein phosphatase, PTPase domain [PR00700] (106-116)
  IPR000242 Tyrosine-specific protein phosphatase, PTPase domain [PS50055] (9-118)
  IPR000242 Tyrosine-specific protein phosphatase, PTPase domain [SM00194] (1-131)
  IPR000387 Tyrosine-specific protein phosphatases domain [PS50056] (40-114)
  IPR003595 Protein-tyrosine phosphatase, catalytic [SM00404] (21-122)
  IPR016130 Protein-tyrosine phosphatase, active site [PS00383] (62-72)
  IPR029021 Protein-tyrosine phosphatase-like [G3DSA:3.90.190.10] (6-127)
  IPR029021 Protein-tyrosine phosphatase-like [SSF52799] (12-119)
  IPR050348 Protein-Tyrosine Phosphatase [PTHR19134] (14-119)